Protein 2WLB (pdb70)

InterPro domains:
  IPR001041 2Fe-2S ferredoxin-type iron-sulfur binding domain [PF00111] (526-591)
  IPR001041 2Fe-2S ferredoxin-type iron-sulfur binding domain [cd00207] (521-595)
  IPR001055 Adrenodoxin-like [PR00355] (541-551)
  IPR001055 Adrenodoxin-like [PR00355] (560-574)
  IPR001055 Adrenodoxin-like [PR00355] (583-591)
  IPR003780 COX15/CtaA family [PF02628] (100-457)
  IPR012675 Beta-grasp domain superfamily [G3DSA:3.10.20.30] (519-615)
  IPR018298 Adrenodoxin, iron-sulphur binding site [PS00814] (541-551)
  IPR023754 Heme A synthase, type 2 [MF_01665] (95-467)
  IPR023754 Heme A synthase, type 2 [PTHR23289] (12-470)
  IPR036010 2Fe-2S ferredoxin-like superfamily [SSF54292] (520-603)

B-factor: mean 53.11, std 11.9, range [29.87, 95.55]

Organism: Schizosaccharomyces pombe (strain 972 / ATCC 24843) (NCBI:txid284812)

Secondary structure (DSSP, 8-state):
---EEEEEE-TT--EEEEEE-TT-BHHHHHHHTT-----TTTTSS--STTEEEE-HHHHHHSPPPPHHHHHHHTTBTT--TTEEEGGG-B--GGGTTEEEE--/-EEEEEE-TTS-EEEEEE-TT-BHHHHHHHTTBS---TTTTSS--STTEEEE-HHHHHHSPPPPHHHHHHHHT-TT--TTEEEGGG-B--GGGTTEEEE--

GO terms:
  GO:0005743 mitochondrial inner membrane (C, EXP)
  GO:0005759 mitochondrial matrix (C, EXP)
  GO:0051536 iron-sulfur cluster binding (F, IDA)
  GO:0051537 2 iron, 2 sulfur cluster binding (F, IDA)
  GO:0005743 mitochondrial inner membrane (C, IDA)
  GO:0005759 mitochondrial matrix (C, IDA)
  GO:0016651 oxidoreductase activity, acting on NAD(P)H (F, IDA)
  GO:0044571 [2Fe-2S] cluster assembly (P, IC)
  GO:0099128 mitochondrial [2Fe-2S] assembly complex (C, TAS)
  GO:0005739 mitochondrion (C, HDA)
  GO:0006784 heme A biosynthetic process (P, IMP)
  GO:0120547 heme A synthase activity (F, IMP)

Radius of gyration: 18.68 Å; Cα contacts (8 Å, |Δi|>4): 424; chains: 2; bounding box: 49×40×38 Å

Structure (mmCIF, N/CA/C/O backbone):
data_2WLB
#
_entry.id   2WLB
#
_cell.length_a   81.965
_cell.length_b   81.965
_cell.length_c   68.289
_cell.angle_alpha   90.00
_cell.angle_beta   90.00
_cell.angle_gamma   120.00
#
_symmetry.space_group_name_H-M   'P 32 2 1'
#
loop_
_entity.id
_entity.type
_entity.pdbx_description
1 polymer 'ELECTRON TRANSFER PROTEIN 1, MITOCHONDRIAL'
2 non-polymer 'FE2/S2 (INORGANIC) CLUSTER'
3 water water
#
loop_
_atom_site.group_PDB
_atom_site.id
_atom_site.type_symbol
_atom_site.label_atom_id
_atom_site.label_alt_id
_atom_site.label_comp_id
_atom_site.label_asym_id
_atom_site.label_entity_id
_atom_site.label_seq_id
_atom_site.pdbx_PDB_ins_code
_atom_site.Cartn_x
_atom_site.Cartn_y
_atom_site.Cartn_z
_atom_site.occupancy
_atom_site.B_iso_or_equiv
_atom_site.auth_seq_id
_atom_site.auth_comp_id
_atom_site.auth_asym_id
_atom_site.auth_atom_id
_atom_site.pdbx_PDB_model_num
ATOM 1 N N . GLY A 1 1 ? -46.668 -3.524 -2.324 1.00 52.80 516 GLY A N 1
ATOM 2 C CA . GLY A 1 1 ? -45.338 -2.850 -2.395 1.00 55.08 516 GLY A CA 1
ATOM 3 C C . GLY A 1 1 ? -44.206 -3.701 -2.964 1.00 53.83 516 GLY A C 1
ATOM 4 O O . GLY A 1 1 ? -44.308 -4.921 -3.021 1.00 57.61 516 GLY A O 1
ATOM 5 N N . THR A 1 2 ? -43.129 -3.051 -3.405 1.00 50.01 517 THR A N 1
ATOM 6 C CA . THR A 1 2 ? -41.929 -3.760 -3.828 1.00 50.35 517 THR A CA 1
ATOM 7 C C . THR A 1 2 ? -40.968 -3.917 -2.633 1.00 51.70 517 THR A C 1
ATOM 8 O O . THR A 1 2 ? -40.099 -4.803 -2.635 1.00 52.08 517 THR A O 1
ATOM 12 N N . GLY A 1 3 ? -41.125 -3.072 -1.613 1.00 48.21 518 GLY A N 1
ATOM 13 C CA . GLY A 1 3 ? -40.331 -3.222 -0.394 1.00 47.53 518 GLY A CA 1
ATOM 14 C C . GLY A 1 3 ? -40.799 -4.365 0.495 1.00 43.06 518 GLY A C 1
ATOM 15 O O . GLY A 1 3 ? -41.983 -4.531 0.688 1.00 45.61 518 GLY A O 1
ATOM 16 N N . ILE A 1 4 ? -39.869 -5.141 1.044 1.00 39.70 519 ILE A N 1
ATOM 17 C CA . ILE A 1 4 ? -40.196 -6.260 1.930 1.00 42.43 519 ILE A CA 1
ATOM 18 C C . ILE A 1 4 ? -39.582 -5.960 3.298 1.00 43.41 519 ILE A C 1
ATOM 19 O O . ILE A 1 4 ? -38.356 -5.846 3.417 1.00 40.21 519 ILE A O 1
ATOM 24 N N . LYS A 1 5 ? -40.431 -5.838 4.323 1.00 43.84 520 LYS A N 1
ATOM 25 C CA . LYS A 1 5 ? -39.968 -5.523 5.668 1.00 45.38 520 LYS A CA 1
ATOM 26 C C . LYS A 1 5 ? -39.225 -6.682 6.287 1.00 44.35 520 LYS A C 1
ATOM 27 O O . LYS A 1 5 ? -39.689 -7.821 6.229 1.00 45.44 520 LYS A O 1
ATOM 33 N N . VAL A 1 6 ? -38.070 -6.357 6.871 1.00 43.73 521 VAL A N 1
ATOM 34 C CA . VAL A 1 6 ? -37.237 -7.283 7.641 1.00 39.82 521 VAL A CA 1
ATOM 35 C C . VAL A 1 6 ? -36.907 -6.641 8.968 1.00 38.35 521 VAL A C 1
ATOM 36 O O . VAL A 1 6 ? -36.374 -5.542 9.010 1.00 43.12 521 VAL A O 1
ATOM 40 N N . PHE A 1 7 ? -37.232 -7.332 10.046 1.00 37.31 522 PHE A N 1
ATOM 41 C CA . PHE A 1 7 ? -37.008 -6.835 11.378 1.00 37.77 522 PHE A CA 1
ATOM 42 C C . PHE A 1 7 ? -35.801 -7.569 11.897 1.00 37.24 522 PHE A C 1
ATOM 43 O O . PHE A 1 7 ? -35.797 -8.774 11.900 1.00 37.59 522 PHE A O 1
ATOM 51 N N . PHE A 1 8 ? -34.767 -6.840 12.297 1.00 38.12 523 PHE A N 1
ATOM 52 C CA . PHE A 1 8 ? -33.546 -7.430 12.821 1.00 35.86 523 PHE A CA 1
ATOM 53 C C . PHE A 1 8 ? -33.425 -7.179 14.299 1.00 36.50 523 PHE A C 1
ATOM 54 O O . PHE A 1 8 ? -33.565 -6.040 14.730 1.00 34.38 523 PHE A O 1
ATOM 62 N N . VAL A 1 9 ? -33.122 -8.206 15.082 1.00 36.63 524 VAL A N 1
ATOM 63 C CA . VAL A 1 9 ? -32.656 -7.964 16.445 1.00 38.39 524 VAL A CA 1
ATOM 64 C C . VAL A 1 9 ? -31.207 -8.408 16.526 1.00 39.66 524 VAL A C 1
ATOM 65 O O . VAL A 1 9 ? -30.854 -9.502 16.117 1.00 40.37 524 VAL A O 1
ATOM 69 N N . THR A 1 10 ? -30.357 -7.516 17.006 1.00 43.66 525 THR A N 1
ATOM 70 C CA . THR A 1 10 ? -28.932 -7.751 16.981 1.00 47.72 525 THR A CA 1
ATOM 71 C C . THR A 1 10 ? -28.546 -8.510 18.247 1.00 50.71 525 THR A C 1
ATOM 72 O O . THR A 1 10 ? -29.381 -8.681 19.145 1.00 52.64 525 THR A O 1
ATOM 76 N N . PRO A 1 11 ? -27.287 -8.974 18.334 1.00 53.81 526 PRO A N 1
ATOM 77 C CA . PRO A 1 11 ? -26.879 -9.702 19.546 1.00 53.75 526 PRO A CA 1
ATOM 78 C C . PRO A 1 11 ? -26.929 -8.814 20.782 1.00 53.43 526 PRO A C 1
ATOM 79 O O . PRO A 1 11 ? -27.198 -9.293 21.872 1.00 51.36 526 PRO A O 1
ATOM 83 N N . GLU A 1 12 ? -26.695 -7.519 20.591 1.00 55.72 527 GLU A N 1
ATOM 84 C CA . GLU A 1 12 ? -26.787 -6.546 21.678 1.00 56.55 527 GLU A CA 1
ATOM 85 C C . GLU A 1 12 ? -28.225 -6.352 22.170 1.00 57.14 527 GLU A C 1
ATOM 86 O O . GLU A 1 12 ? -28.428 -5.732 23.217 1.00 59.85 527 GLU A O 1
ATOM 92 N N . GLY A 1 13 ? -29.214 -6.848 21.415 1.00 54.78 528 GLY A N 1
ATOM 93 C CA . GLY A 1 13 ? -30.641 -6.627 21.727 1.00 50.13 528 GLY A CA 1
ATOM 94 C C . GLY A 1 13 ? -31.253 -5.378 21.092 1.00 45.41 528 GLY A C 1
ATOM 95 O O . GLY A 1 13 ? -32.335 -4.944 21.489 1.00 44.45 528 GLY A O 1
ATOM 96 N N . ARG A 1 14 ? -30.557 -4.803 20.113 1.00 41.82 529 ARG A N 1
ATOM 97 C CA . ARG A 1 14 ? -31.085 -3.703 19.318 1.00 43.73 529 ARG A CA 1
ATOM 98 C C . ARG A 1 14 ? -32.060 -4.224 18.281 1.00 42.59 529 ARG A C 1
ATOM 99 O O . ARG A 1 14 ? -31.850 -5.294 17.726 1.00 43.52 529 ARG A O 1
ATOM 107 N N . GLU A 1 15 ? -33.091 -3.432 18.001 1.00 40.69 530 GLU A N 1
ATOM 108 C CA . GLU A 1 15 ? -34.156 -3.789 17.085 1.00 39.21 530 GLU A CA 1
ATOM 109 C C . GLU A 1 15 ? -34.263 -2.789 15.929 1.00 37.72 530 GLU A C 1
ATOM 110 O O . GLU A 1 15 ? -34.467 -1.608 16.143 1.00 39.08 530 GLU A O 1
ATOM 116 N N . ILE A 1 16 ? -34.144 -3.288 14.705 1.00 39.74 531 ILE A N 1
ATOM 117 C CA . ILE A 1 16 ? -34.097 -2.464 13.510 1.00 39.70 531 ILE A CA 1
ATOM 118 C C . ILE A 1 16 ? -35.125 -2.957 12.509 1.00 39.07 531 ILE A C 1
ATOM 119 O O . ILE A 1 16 ? -35.283 -4.154 12.313 1.00 42.66 531 ILE A O 1
ATOM 124 N N . MET A 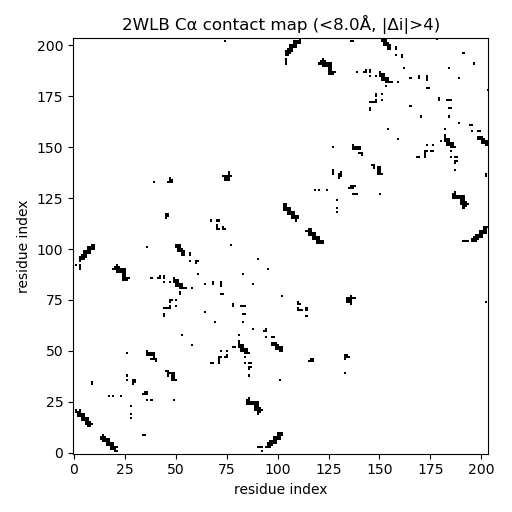1 17 ? -35.817 -2.048 11.850 1.00 36.83 532 MET A N 1
ATOM 125 C CA . MET A 1 17 ? -36.617 -2.456 10.730 1.00 37.78 532 MET A CA 1
ATOM 126 C C . MET A 1 17 ? -36.106 -1.831 9.452 1.00 40.16 532 MET A C 1
ATOM 127 O O . MET A 1 17 ? -35.916 -0.619 9.395 1.00 36.73 532 MET A O 1
ATOM 132 N N . ILE A 1 18 ? -35.875 -2.667 8.436 1.00 44.43 533 ILE A N 1
ATOM 133 C CA . ILE A 1 18 ? -35.319 -2.210 7.190 1.00 47.36 533 ILE A CA 1
ATOM 134 C C . ILE A 1 18 ? -36.198 -2.795 6.090 1.00 49.80 533 ILE A C 1
ATOM 135 O O . ILE A 1 18 ? -36.985 -3.699 6.348 1.00 49.93 533 ILE A O 1
ATOM 140 N N . GLU A 1 19 ? -36.101 -2.261 4.877 1.00 51.55 534 GLU A N 1
ATOM 141 C CA . GLU A 1 19 ? -36.767 -2.874 3.728 1.00 53.32 534 GLU A CA 1
ATOM 142 C C . GLU A 1 19 ? -35.752 -3.426 2.766 1.00 50.11 534 GLU A C 1
ATOM 143 O O . GLU A 1 19 ? -34.752 -2.778 2.486 1.00 47.42 534 GLU A O 1
ATOM 149 N N . GLY A 1 20 ? -36.015 -4.626 2.264 1.00 51.97 535 GLY A N 1
ATOM 150 C CA . GLY A 1 20 ? -35.211 -5.218 1.203 1.00 53.83 535 GLY A CA 1
ATOM 151 C C . GLY A 1 20 ? -36.054 -5.458 -0.027 1.00 54.47 535 GLY A C 1
ATOM 152 O O . GLY A 1 20 ? -37.255 -5.209 -0.036 1.00 54.70 535 GLY A O 1
ATOM 153 N N . ASN A 1 21 ? -35.406 -5.938 -1.073 1.00 58.08 536 ASN A N 1
ATOM 154 C CA . ASN A 1 21 ? -36.078 -6.273 -2.311 1.00 59.18 536 ASN A CA 1
ATOM 155 C C . ASN A 1 21 ? -36.026 -7.763 -2.548 1.00 60.54 536 ASN A C 1
ATOM 156 O O . ASN A 1 21 ? -35.272 -8.487 -1.885 1.00 61.58 536 ASN A O 1
ATOM 161 N N . GLU A 1 22 ? -36.825 -8.220 -3.504 1.00 61.60 537 GLU A N 1
ATOM 162 C CA . GLU A 1 22 ? -36.768 -9.608 -3.912 1.00 61.95 537 GLU A CA 1
ATOM 163 C C . GLU A 1 22 ? -35.342 -9.939 -4.271 1.00 56.43 537 GLU A C 1
ATOM 164 O O . GLU A 1 22 ? -34.678 -9.176 -4.955 1.00 49.95 537 GLU A O 1
ATOM 170 N N . GLY A 1 23 ? -34.871 -11.070 -3.771 1.00 54.27 538 GLY A N 1
ATOM 171 C CA . GLY A 1 23 ? -33.579 -11.576 -4.150 1.00 53.69 538 GLY A CA 1
ATOM 172 C C . GLY A 1 23 ? -32.521 -11.281 -3.132 1.00 53.93 538 GLY A C 1
ATOM 173 O O . GLY A 1 23 ? -31.577 -12.057 -3.013 1.00 59.46 538 GLY A O 1
ATOM 174 N N . ASP A 1 24 ? -32.660 -10.163 -2.420 1.00 51.01 539 ASP A N 1
ATOM 175 C CA . ASP A 1 24 ? -31.737 -9.800 -1.350 1.00 49.37 539 ASP A CA 1
ATOM 176 C C . ASP A 1 24 ? -31.652 -10.880 -0.292 1.00 47.23 539 ASP A C 1
ATOM 177 O O . ASP A 1 24 ? -32.682 -11.366 0.160 1.00 46.95 539 ASP A O 1
ATOM 182 N N . SER A 1 25 ? -30.438 -11.264 0.096 1.00 45.32 540 SER A N 1
ATOM 183 C CA . SER A 1 25 ? -30.274 -12.211 1.201 1.00 44.04 540 SER A CA 1
ATOM 184 C C . SER A 1 25 ? -30.263 -11.408 2.487 1.00 41.09 540 SER A C 1
ATOM 185 O O . SER A 1 25 ? -29.962 -10.225 2.489 1.00 40.01 540 SER A O 1
ATOM 188 N N . ILE A 1 26 ? -30.588 -12.073 3.581 1.00 39.57 541 ILE A N 1
ATOM 189 C CA . ILE A 1 26 ? -30.493 -11.470 4.895 1.00 40.09 541 ILE A CA 1
ATOM 190 C C . ILE A 1 26 ? -29.082 -10.952 5.135 1.00 41.36 541 ILE A C 1
ATOM 191 O O . ILE A 1 26 ? -28.899 -9.899 5.743 1.00 44.39 541 ILE A O 1
ATOM 196 N N . LEU A 1 27 ? -28.083 -11.685 4.656 1.00 40.98 542 LEU A N 1
ATOM 197 C CA . LEU A 1 27 ? -26.696 -11.242 4.787 1.00 40.32 542 LEU A CA 1
ATOM 198 C C . LEU A 1 27 ? -26.451 -9.920 4.067 1.00 41.70 542 LEU A C 1
ATOM 199 O O . LEU A 1 27 ? -25.754 -9.053 4.591 1.00 46.30 542 LEU A O 1
ATOM 204 N N . ASP A 1 28 ? -27.004 -9.765 2.867 1.00 43.21 543 ASP A N 1
ATOM 205 C CA . ASP A 1 28 ? -26.827 -8.519 2.095 1.00 43.36 543 ASP A CA 1
ATOM 206 C C . ASP A 1 28 ? -27.384 -7.339 2.879 1.00 43.56 543 ASP A C 1
ATOM 207 O O . ASP A 1 28 ? -26.715 -6.318 3.052 1.00 42.63 543 ASP A O 1
ATOM 212 N N . LEU A 1 29 ? -28.633 -7.496 3.318 1.00 41.84 544 LEU A N 1
ATOM 213 C CA . LEU A 1 29 ? -29.328 -6.475 4.079 1.00 43.34 544 LEU A CA 1
ATOM 214 C C . LEU A 1 29 ? -28.515 -6.119 5.332 1.00 41.85 544 LEU A C 1
ATOM 215 O O . LEU A 1 29 ? -28.331 -4.953 5.646 1.00 44.06 544 LEU A O 1
ATOM 220 N N . ALA A 1 30 ? -28.021 -7.130 6.037 1.00 40.25 545 ALA A N 1
ATOM 221 C CA . ALA A 1 30 ? -27.196 -6.904 7.202 1.00 41.02 545 ALA A CA 1
ATOM 222 C C . ALA A 1 30 ? -26.033 -5.992 6.842 1.00 41.51 545 ALA A C 1
ATOM 223 O O . ALA A 1 30 ? -25.817 -4.981 7.491 1.00 46.01 545 ALA A O 1
ATOM 225 N N . HIS A 1 31 ? -25.290 -6.339 5.795 1.00 41.25 546 HIS A N 1
ATOM 226 C CA . HIS A 1 31 ? -24.131 -5.554 5.416 1.00 44.49 546 HIS A CA 1
ATOM 227 C C . HIS A 1 31 ? -24.541 -4.177 4.953 1.00 43.27 546 HIS A C 1
ATOM 228 O O . HIS A 1 31 ? -23.912 -3.185 5.298 1.00 46.50 546 HIS A O 1
ATOM 235 N N . ALA A 1 32 ? -25.596 -4.124 4.157 1.00 44.41 547 ALA A N 1
ATOM 236 C CA . ALA A 1 32 ? -26.125 -2.859 3.668 1.00 42.42 547 ALA A CA 1
ATOM 237 C C . ALA A 1 32 ? -26.436 -1.912 4.808 1.00 43.04 547 ALA A C 1
ATOM 238 O O . ALA A 1 32 ? -26.389 -0.723 4.617 1.00 47.19 547 ALA A O 1
ATOM 240 N N . ASN A 1 33 ? -26.721 -2.429 5.997 1.00 43.18 548 ASN A N 1
ATOM 241 C CA . ASN A 1 33 ? -27.155 -1.583 7.102 1.00 43.76 548 ASN A CA 1
ATOM 242 C C . ASN A 1 33 ? -26.272 -1.662 8.320 1.00 42.60 548 ASN A C 1
ATOM 243 O O . ASN A 1 33 ? -26.724 -1.351 9.405 1.00 45.53 548 ASN A O 1
ATOM 248 N N . ASN A 1 34 ? -25.019 -2.070 8.155 1.00 44.36 549 ASN A N 1
ATOM 249 C CA . ASN A 1 34 ? -24.078 -2.143 9.288 1.00 48.42 549 ASN A CA 1
ATOM 250 C C . ASN A 1 34 ? -24.570 -2.962 10.469 1.00 48.51 549 ASN A C 1
ATOM 251 O O . ASN A 1 34 ? -24.222 -2.673 11.612 1.00 50.96 549 ASN A O 1
ATOM 256 N N . ILE A 1 35 ? -25.396 -3.961 10.217 1.00 47.78 550 ILE A N 1
ATOM 257 C CA . ILE A 1 35 ? -25.682 -4.925 11.236 1.00 47.61 550 ILE A CA 1
ATOM 258 C C . ILE A 1 35 ? -24.462 -5.805 11.154 1.00 49.55 550 ILE A C 1
ATOM 259 O O . ILE A 1 35 ? -24.011 -6.116 10.050 1.00 50.95 550 ILE A O 1
ATOM 264 N N . ASP A 1 36 ? -23.890 -6.155 12.303 1.00 53.91 551 ASP A N 1
ATOM 265 C CA . ASP A 1 36 ? -22.614 -6.872 12.336 1.00 57.22 551 ASP A CA 1
ATOM 266 C C . ASP A 1 36 ? -22.893 -8.356 12.271 1.00 57.09 551 ASP A C 1
ATOM 267 O O . ASP A 1 36 ? -22.841 -9.061 13.263 1.00 61.76 551 ASP A O 1
ATOM 272 N N . LEU A 1 37 ? -23.222 -8.806 11.073 1.00 57.68 552 LEU A N 1
ATOM 273 C CA . LEU A 1 37 ? -23.361 -10.217 10.749 1.00 58.94 552 LEU A CA 1
ATOM 274 C C . LEU A 1 37 ? -22.261 -10.458 9.740 1.00 59.94 552 LEU A C 1
ATOM 275 O O . LEU A 1 37 ? -22.355 -10.020 8.595 1.00 60.32 552 LEU A O 1
ATOM 280 N N . GLU A 1 38 ? -21.189 -11.101 10.166 1.00 62.74 553 GLU A N 1
ATOM 281 C CA . GLU A 1 38 ? -20.063 -11.306 9.277 1.00 63.24 553 GLU A CA 1
ATOM 282 C C . GLU A 1 38 ? -20.428 -12.413 8.281 1.00 61.61 553 GLU A C 1
ATOM 283 O O . GLU A 1 38 ? -21.194 -13.326 8.606 1.00 59.31 553 GLU A O 1
ATOM 289 N N . GLY A 1 39 ? -19.915 -12.310 7.059 1.00 60.26 554 GLY A N 1
ATOM 290 C CA . GLY A 1 39 ? -20.162 -13.328 6.036 1.00 60.27 554 GLY A CA 1
ATOM 291 C C . GLY A 1 39 ? -18.854 -13.924 5.562 1.00 59.65 554 GLY A C 1
ATOM 292 O O . GLY A 1 39 ? -18.511 -13.813 4.388 1.00 59.04 554 GLY A O 1
ATOM 293 N N . ALA A 1 40 ? -18.124 -14.546 6.487 1.00 61.21 555 ALA A N 1
ATOM 294 C CA . ALA A 1 40 ? -16.790 -15.107 6.221 1.00 60.53 555 ALA A CA 1
ATOM 295 C C . ALA A 1 40 ? -16.661 -15.663 4.799 1.00 60.67 555 ALA A C 1
ATOM 296 O O . ALA A 1 40 ? -15.913 -15.134 3.979 1.00 58.23 555 ALA A O 1
ATOM 298 N N . CYS A 1 41 ? -17.429 -16.699 4.494 1.00 59.72 556 CYS A N 1
ATOM 299 C CA . CYS A 1 41 ? -17.263 -17.402 3.232 1.00 59.03 556 CYS A CA 1
ATOM 300 C C . CYS A 1 41 ? -18.043 -16.781 2.073 1.00 58.31 556 CYS A C 1
ATOM 301 O O . CYS A 1 41 ? -18.199 -17.408 1.028 1.00 58.83 556 CYS A O 1
ATOM 304 N N . GLU A 1 42 ? -18.537 -15.562 2.243 1.00 58.34 557 GLU A N 1
ATOM 305 C CA . GLU A 1 42 ? -19.229 -14.855 1.157 1.00 58.57 557 GLU A CA 1
ATOM 306 C C . GLU A 1 42 ? -20.321 -15.674 0.432 1.00 55.49 557 GLU A C 1
ATOM 307 O O . GLU A 1 42 ? -20.355 -15.717 -0.791 1.00 57.34 557 GLU A O 1
ATOM 313 N N . GLY A 1 43 ? -21.199 -16.328 1.178 1.00 51.97 558 GLY A N 1
ATOM 314 C CA . GLY A 1 43 ? -22.384 -16.967 0.594 1.00 52.82 558 GLY A CA 1
ATOM 315 C C . GLY A 1 43 ? -22.189 -18.345 -0.008 1.00 53.08 558 GLY A C 1
ATOM 316 O O . GLY A 1 43 ? -23.105 -18.900 -0.620 1.00 53.52 558 GLY A O 1
ATOM 317 N N . SER A 1 44 ? -21.011 -18.919 0.203 1.00 54.09 559 SER A N 1
ATOM 318 C CA . SER A 1 44 ? -20.625 -20.184 -0.423 1.00 54.25 559 SER A CA 1
ATOM 319 C C . SER A 1 44 ? -20.953 -21.395 0.435 1.00 55.94 559 SER A C 1
ATOM 320 O O . SER A 1 44 ? -20.459 -22.501 0.186 1.00 58.00 559 SER A O 1
ATOM 323 N N . VAL A 1 45 ? -21.784 -21.164 1.449 1.00 54.02 560 VAL A N 1
ATOM 324 C CA . VAL A 1 45 ? -22.231 -22.184 2.422 1.00 52.52 560 VAL A CA 1
ATOM 325 C C . VAL A 1 45 ? -21.067 -22.949 3.058 1.00 53.37 560 VAL A C 1
ATOM 326 O O . VAL A 1 45 ? -21.148 -24.157 3.274 1.00 53.92 560 VAL A O 1
ATOM 330 N N . ALA A 1 46 ? -19.997 -22.219 3.382 1.00 53.99 561 ALA A N 1
ATOM 331 C CA . ALA A 1 46 ? -18.756 -22.818 3.881 1.00 52.95 561 ALA A CA 1
ATOM 332 C C . ALA A 1 46 ? -18.364 -22.261 5.233 1.00 52.34 561 ALA A C 1
ATOM 333 O O . ALA A 1 46 ? -17.210 -22.389 5.631 1.00 56.61 561 ALA A O 1
ATOM 335 N N . CYS A 1 47 ? -19.299 -21.615 5.923 1.00 50.86 562 CYS A N 1
ATOM 336 C CA . CYS A 1 47 ? -19.049 -21.134 7.278 1.00 49.74 562 CYS A CA 1
ATOM 337 C C . CYS A 1 47 ? -20.369 -20.993 8.041 1.00 49.43 562 CYS A C 1
ATOM 338 O O . CYS A 1 47 ? -21.400 -21.508 7.621 1.00 53.05 562 CYS A O 1
ATOM 341 N N . SER A 1 48 ? -20.335 -20.356 9.194 1.00 49.78 563 SER A N 1
ATOM 342 C CA . SER A 1 48 ? -21.542 -20.192 9.977 1.00 49.89 563 SER A CA 1
ATOM 343 C C . SER A 1 48 ? -21.631 -18.791 10.553 1.00 50.27 563 SER A C 1
ATOM 344 O O . SER A 1 48 ? -22.435 -18.529 11.444 1.00 54.37 563 SER A O 1
ATOM 347 N N . THR A 1 49 ? -20.835 -17.875 10.022 1.00 50.15 564 THR A N 1
ATOM 348 C CA . THR A 1 49 ? -20.795 -16.545 10.575 1.00 49.09 564 THR A CA 1
ATOM 349 C C . THR A 1 49 ? -22.060 -15.786 10.210 1.00 49.88 564 THR A C 1
ATOM 350 O O . THR A 1 49 ? -22.373 -14.802 10.872 1.00 58.25 564 THR A O 1
ATOM 354 N N . CYS A 1 50 ? -22.787 -16.238 9.183 1.00 45.66 565 CYS A N 1
ATOM 355 C CA . CYS A 1 50 ? -24.007 -15.567 8.761 1.00 42.80 565 CYS A CA 1
ATOM 356 C C . CYS A 1 50 ? -25.244 -16.200 9.395 1.00 39.71 565 CYS A C 1
ATOM 357 O O . CYS A 1 50 ? -26.367 -15.877 9.023 1.00 37.92 565 CYS A O 1
ATOM 360 N N . HIS A 1 51 ? -25.032 -17.092 10.351 1.00 36.89 566 HIS A N 1
ATOM 361 C CA . HIS A 1 51 ? -26.114 -17.718 11.124 1.00 37.57 566 HIS A CA 1
ATOM 362 C C . HIS A 1 51 ? -27.080 -16.692 11.708 1.00 38.29 566 HIS A C 1
ATOM 363 O O . HIS A 1 51 ? -26.657 -15.786 12.400 1.00 39.63 566 HIS A O 1
ATOM 370 N N . VAL A 1 52 ? -28.364 -16.842 11.399 1.00 40.18 567 VAL A N 1
ATOM 371 C CA . VAL A 1 52 ? -29.431 -16.035 11.991 1.00 40.21 567 VAL A CA 1
ATOM 372 C C . VAL A 1 52 ? -30.548 -16.972 12.451 1.00 42.08 567 VAL A C 1
ATOM 373 O O . VAL A 1 52 ? -30.651 -18.096 11.956 1.00 43.70 567 VAL A O 1
ATOM 377 N N . ILE A 1 53 ? -31.374 -16.514 13.392 1.00 40.48 568 ILE A N 1
ATOM 378 C CA . ILE A 1 53 ? -32.518 -17.287 13.850 1.00 41.33 568 ILE A CA 1
ATOM 379 C C . ILE A 1 53 ? -33.778 -16.605 13.397 1.00 42.24 568 ILE A C 1
ATOM 380 O O . ILE A 1 53 ? -34.076 -15.526 13.851 1.00 43.83 568 ILE A O 1
ATOM 385 N N . VAL A 1 54 ? -34.521 -17.225 12.496 1.00 42.83 569 VAL A N 1
ATOM 386 C CA . VAL A 1 54 ? -35.704 -16.585 11.948 1.00 43.56 569 VAL A CA 1
ATOM 387 C C . VAL A 1 54 ? -36.907 -16.935 12.797 1.00 44.95 569 VAL A C 1
ATOM 388 O O . VAL A 1 54 ? -36.893 -17.942 13.465 1.00 47.29 569 VAL A O 1
ATOM 392 N N . ASP A 1 55 ? -37.919 -16.065 12.817 1.00 49.44 570 ASP A N 1
ATOM 393 C CA . ASP A 1 55 ? -39.158 -16.314 13.571 1.00 48.57 570 ASP A CA 1
ATOM 394 C C . ASP A 1 55 ? -39.813 -17.602 13.065 1.00 49.97 570 ASP A C 1
ATOM 395 O O . ASP A 1 55 ? -39.742 -17.907 11.884 1.00 48.63 570 ASP A O 1
ATOM 400 N N . PRO A 1 56 ? -40.473 -18.346 13.963 1.00 52.69 571 PRO A N 1
ATOM 401 C CA . PRO A 1 56 ? -41.055 -19.627 13.580 1.00 52.29 571 PRO A CA 1
ATOM 402 C C . PRO A 1 56 ? -42.032 -19.496 12.414 1.00 52.68 571 PRO A C 1
ATOM 403 O O . PRO A 1 56 ? -42.031 -20.321 11.514 1.00 55.50 571 PRO A O 1
ATOM 407 N N . GLU A 1 57 ? -42.847 -18.456 12.422 1.00 52.60 572 GLU A N 1
ATOM 408 C CA . GLU A 1 57 ? -43.908 -18.316 11.431 1.00 56.17 572 GLU A CA 1
ATOM 409 C C . GLU A 1 57 ? -43.323 -18.247 10.029 1.00 56.81 572 GLU A C 1
ATOM 410 O O . GLU A 1 57 ? -43.726 -18.985 9.147 1.00 59.71 572 GLU A O 1
ATOM 416 N N . HIS A 1 58 ? -42.346 -17.372 9.833 1.00 57.23 573 HIS A N 1
ATOM 417 C CA . HIS A 1 58 ? -41.741 -17.174 8.507 1.00 56.93 573 HIS A CA 1
ATOM 418 C C . HIS A 1 58 ? -40.750 -18.282 8.176 1.00 56.01 573 HIS A C 1
ATOM 419 O O . HIS A 1 58 ? -40.426 -18.516 7.009 1.00 53.55 573 HIS A O 1
ATOM 426 N N . TYR A 1 59 ? -40.268 -18.967 9.202 1.00 56.22 574 TYR A N 1
ATOM 427 C CA . TYR A 1 59 ? -39.359 -20.065 8.989 1.00 57.90 574 TYR A CA 1
ATOM 428 C C . TYR A 1 59 ? -40.012 -21.098 8.079 1.00 58.60 574 TYR A C 1
ATOM 429 O O . TYR A 1 59 ? -39.406 -21.523 7.085 1.00 59.77 574 TYR A O 1
ATOM 438 N N . GLU A 1 60 ? -41.250 -21.479 8.403 1.00 58.88 575 GLU A N 1
ATOM 439 C CA . GLU A 1 60 ? -41.952 -22.492 7.623 1.00 62.21 575 GLU A CA 1
ATOM 440 C C . GLU A 1 60 ? -42.248 -22.004 6.194 1.00 60.40 575 GLU A C 1
ATOM 441 O O . GLU A 1 60 ? -42.350 -22.813 5.280 1.00 64.98 575 GLU A O 1
ATOM 447 N N . LEU A 1 61 ? -42.340 -20.692 5.990 1.00 56.79 576 LEU A N 1
ATOM 448 C CA . LEU A 1 61 ? -42.504 -20.145 4.636 1.00 56.88 576 LEU A CA 1
ATOM 449 C C . LEU A 1 61 ? -41.290 -20.364 3.738 1.00 55.52 576 LEU A C 1
ATOM 450 O O . LEU A 1 61 ? -41.398 -20.246 2.526 1.00 56.05 576 LEU A O 1
ATOM 455 N N . LEU A 1 62 ? -40.133 -20.654 4.319 1.00 57.91 577 LEU A N 1
ATOM 456 C CA . LEU A 1 62 ? -38.885 -20.678 3.545 1.00 58.99 577 LEU A CA 1
ATOM 457 C C . LEU A 1 62 ? -38.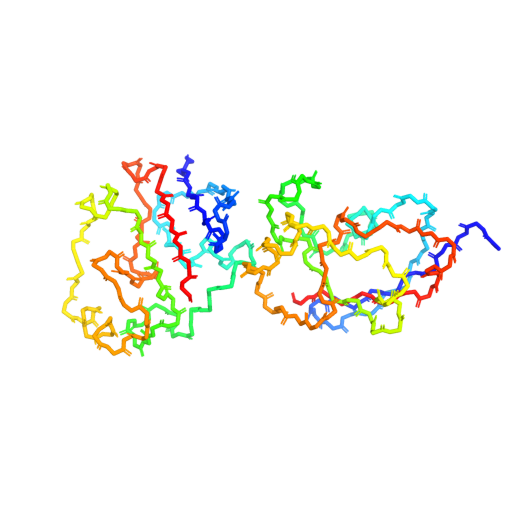673 -21.994 2.835 1.00 59.00 577 LEU A C 1
ATOM 458 O O . LEU A 1 62 ? -39.048 -23.046 3.349 1.00 58.21 577 LEU A O 1
ATOM 463 N N . ASP A 1 63 ? -38.032 -21.934 1.672 1.00 63.05 578 ASP A N 1
ATOM 464 C CA . ASP A 1 63 ? -37.479 -23.141 1.057 1.00 66.93 578 ASP A CA 1
ATOM 465 C C . ASP A 1 63 ? -36.587 -23.779 2.126 1.00 68.66 578 ASP A C 1
ATOM 466 O O . ASP A 1 63 ? -35.731 -23.095 2.690 1.00 70.83 578 ASP A O 1
ATOM 471 N N . PRO A 1 64 ? -36.779 -25.077 2.426 1.00 68.24 579 PRO A N 1
ATOM 472 C CA . PRO A 1 64 ? -36.019 -25.597 3.577 1.00 66.69 579 PRO A CA 1
ATOM 473 C C . PRO A 1 64 ? -34.523 -25.663 3.273 1.00 64.72 579 PRO A C 1
ATOM 474 O O . PRO A 1 64 ? -34.123 -25.531 2.114 1.00 61.87 579 PRO A O 1
ATOM 478 N N . PRO A 1 65 ? -33.690 -25.836 4.305 1.00 63.24 580 PRO A N 1
ATOM 479 C CA . PRO A 1 65 ? -32.258 -25.816 4.029 1.00 64.26 580 PRO A CA 1
ATOM 480 C C . PRO A 1 65 ? -31.816 -27.053 3.247 1.00 63.18 580 PRO A C 1
ATOM 481 O O . PRO A 1 65 ? -32.255 -28.164 3.540 1.00 63.28 580 PRO A O 1
ATOM 485 N N . GLU A 1 66 ? -30.960 -26.847 2.252 1.00 64.50 581 GLU A N 1
ATOM 486 C CA . GLU A 1 66 ? -30.295 -27.954 1.575 1.00 67.36 581 GLU A CA 1
ATOM 487 C C . GLU A 1 66 ? -29.286 -28.616 2.529 1.00 67.61 581 GLU A C 1
ATOM 488 O O . GLU A 1 66 ? -29.017 -28.105 3.620 1.00 67.63 581 GLU A O 1
ATOM 494 N N . GLU A 1 67 ? -28.727 -29.748 2.109 1.00 68.67 582 GLU A N 1
ATOM 495 C CA . GLU A 1 67 ? -27.854 -30.565 2.969 1.00 68.04 582 GLU A CA 1
ATOM 496 C C . GLU A 1 67 ? -26.588 -29.828 3.413 1.00 62.90 582 GLU A C 1
ATOM 497 O O . GLU A 1 67 ? -26.201 -29.926 4.580 1.00 61.64 582 GLU A O 1
ATOM 503 N N . ASP A 1 68 ? -25.965 -29.079 2.500 1.00 58.64 583 ASP A N 1
ATOM 504 C CA . ASP A 1 68 ? -24.752 -28.340 2.840 1.00 58.18 583 ASP A CA 1
ATOM 505 C C . ASP A 1 68 ? -25.026 -27.322 3.953 1.00 56.76 583 ASP A C 1
ATOM 506 O O . ASP A 1 68 ? -24.216 -27.189 4.882 1.00 54.42 583 ASP A O 1
ATOM 511 N N . GLU A 1 69 ? -26.175 -26.643 3.883 1.00 54.23 584 GLU A N 1
ATOM 512 C CA . GLU A 1 69 ? -26.551 -25.688 4.926 1.00 53.47 584 GLU A CA 1
ATOM 513 C C . GLU A 1 69 ? -26.838 -26.387 6.242 1.00 50.43 584 GLU A C 1
ATOM 514 O O . GLU A 1 69 ? -26.378 -25.940 7.292 1.00 51.31 584 GLU A O 1
ATOM 520 N N . GLU A 1 70 ? -27.604 -27.466 6.200 1.00 49.87 585 GLU A N 1
ATOM 521 C CA . GLU A 1 70 ? -27.925 -28.197 7.428 1.00 54.13 585 GLU A CA 1
ATOM 522 C C . GLU A 1 70 ? -26.683 -28.648 8.143 1.00 51.76 585 GLU A C 1
ATOM 523 O O . GLU A 1 70 ? -26.556 -28.518 9.361 1.00 51.23 585 GLU A O 1
ATOM 529 N N . ASP A 1 71 ? -25.779 -29.215 7.364 1.00 52.74 586 ASP A N 1
ATOM 530 C CA . ASP A 1 71 ? -24.584 -29.776 7.919 1.00 50.92 586 ASP A CA 1
ATOM 531 C C . ASP A 1 71 ? -23.738 -28.674 8.552 1.00 49.81 586 ASP A C 1
ATOM 532 O O . ASP A 1 71 ? -23.242 -28.834 9.668 1.00 52.89 586 ASP A O 1
ATOM 537 N N . MET A 1 72 ? -23.597 -27.558 7.843 1.00 46.42 587 MET A N 1
ATOM 538 C CA . MET A 1 72 ? -22.786 -26.446 8.315 1.00 46.81 587 MET A CA 1
ATOM 539 C C . MET A 1 72 ? -23.390 -25.858 9.544 1.00 43.49 587 MET A C 1
ATOM 540 O O . MET A 1 72 ? -22.678 -25.446 10.438 1.00 44.59 587 MET A O 1
ATOM 545 N N . LEU A 1 73 ? -24.714 -25.833 9.579 1.00 42.81 588 LEU A N 1
ATOM 546 C CA . LEU A 1 73 ? -25.435 -25.308 10.720 1.00 42.55 588 LEU A CA 1
ATOM 547 C C . LEU A 1 73 ? -25.066 -26.077 11.981 1.00 43.75 588 LEU A C 1
ATOM 548 O O . LEU A 1 73 ? -25.128 -25.531 13.089 1.00 48.02 588 LEU A O 1
ATOM 553 N N . ASP A 1 74 ? -24.650 -27.329 11.830 1.00 43.43 589 ASP A N 1
ATOM 554 C CA . ASP A 1 74 ? -24.201 -28.091 12.993 1.00 47.37 589 ASP A CA 1
ATOM 555 C C . ASP A 1 74 ? -22.910 -27.627 13.581 1.00 46.43 589 ASP A C 1
ATOM 556 O O . ASP A 1 74 ? -22.530 -28.122 14.623 1.00 47.39 589 ASP A O 1
ATOM 561 N N . LEU A 1 75 ? -22.215 -26.712 12.926 1.00 46.90 590 LEU A N 1
ATOM 562 C CA . LEU A 1 75 ? -21.093 -26.067 13.584 1.00 48.04 590 LEU A CA 1
ATOM 563 C C . LEU A 1 75 ? -21.456 -24.704 14.112 1.00 43.88 590 LEU A C 1
ATOM 564 O O . LEU A 1 75 ? -20.643 -24.062 14.743 1.00 46.25 590 LEU A O 1
ATOM 569 N N . ALA A 1 76 ? -22.676 -24.261 13.874 1.00 47.36 591 ALA A N 1
ATOM 570 C CA . ALA A 1 76 ? -23.074 -22.927 14.315 1.00 49.32 591 ALA A CA 1
ATOM 571 C C . ALA A 1 76 ? -23.280 -22.941 15.810 1.00 48.44 591 ALA A C 1
ATOM 572 O O . ALA A 1 76 ? -23.957 -23.824 16.334 1.00 50.52 591 ALA A O 1
ATOM 574 N N . PHE A 1 77 ? -22.674 -21.976 16.488 1.00 48.68 592 PHE A N 1
ATOM 575 C CA . PHE A 1 77 ? -22.956 -21.744 17.886 1.00 48.91 592 PHE A CA 1
ATOM 576 C C . PHE A 1 77 ? -24.350 -21.132 18.036 1.00 48.25 592 PHE A C 1
ATOM 577 O O . PHE A 1 77 ? -24.746 -20.257 17.254 1.00 49.83 592 PHE A O 1
ATOM 585 N N . GLY A 1 78 ? -25.095 -21.604 19.037 1.00 41.69 593 GLY A N 1
ATOM 586 C CA . GLY A 1 78 ? -26.424 -21.078 19.286 1.00 42.34 593 GLY A CA 1
ATOM 587 C C . GLY A 1 78 ? -27.479 -21.566 18.332 1.00 42.25 593 GLY A C 1
ATOM 588 O O . GLY A 1 78 ? -28.431 -20.861 18.054 1.00 45.61 593 GLY A O 1
ATOM 589 N N . LEU A 1 79 ? -27.322 -22.782 17.830 1.00 43.64 594 LEU A N 1
ATOM 590 C CA . LEU A 1 79 ? -28.270 -23.338 16.885 1.00 42.07 594 LEU A CA 1
ATOM 591 C C . LEU A 1 79 ? -29.626 -23.443 17.560 1.00 44.84 594 LEU A C 1
ATOM 592 O O . LEU A 1 79 ? -29.699 -23.777 18.754 1.00 45.99 594 LEU A O 1
ATOM 597 N N . GLU A 1 80 ? -30.691 -23.132 16.812 1.00 45.46 595 GLU A N 1
ATOM 598 C CA . GLU A 1 80 ? -32.059 -23.315 17.293 1.00 45.59 595 GLU A CA 1
ATOM 599 C C . GLU A 1 80 ? -32.892 -23.967 16.213 1.00 46.98 595 GLU A C 1
ATOM 600 O O . GLU A 1 80 ? -32.409 -24.168 15.105 1.00 49.61 595 GLU A O 1
ATOM 606 N N . GLU A 1 81 ? -34.136 -24.311 16.532 1.00 47.88 596 GLU A N 1
ATOM 607 C CA . GLU A 1 81 ? -34.996 -24.978 15.559 1.00 51.72 596 GLU A CA 1
ATOM 608 C C . GLU A 1 81 ? -35.109 -24.194 14.253 1.00 50.34 596 GLU A C 1
ATOM 609 O O . GLU A 1 81 ? -35.247 -24.787 13.176 1.00 53.63 596 GLU A O 1
ATOM 615 N N . THR A 1 82 ? -35.069 -22.865 14.357 1.00 48.53 597 THR A N 1
ATOM 616 C CA . THR A 1 82 ? -35.351 -21.982 13.224 1.00 45.15 597 THR A CA 1
ATOM 617 C C . THR A 1 82 ? -34.110 -21.247 12.784 1.00 44.41 597 THR A C 1
ATOM 618 O O . THR A 1 82 ? -34.197 -20.225 12.114 1.00 45.29 597 THR A O 1
ATOM 622 N N . SER A 1 83 ? -32.949 -21.773 13.158 1.00 42.25 598 SER A N 1
ATOM 623 C CA . SER A 1 83 ? -31.678 -21.235 12.700 1.00 40.60 598 SER A CA 1
ATOM 624 C C . SER A 1 83 ? -31.584 -21.350 11.180 1.00 40.88 598 SER A C 1
ATOM 625 O O . SER A 1 83 ? -32.129 -22.266 10.598 1.00 44.61 598 SER A O 1
ATOM 628 N N . ARG A 1 84 ? -30.926 -20.403 10.538 1.00 41.89 599 ARG A N 1
ATOM 629 C CA . ARG A 1 84 ? -30.612 -20.508 9.122 1.00 40.38 599 ARG A CA 1
ATOM 630 C C . ARG A 1 84 ? -29.309 -19.780 8.860 1.00 40.86 599 ARG A C 1
ATOM 631 O O . ARG A 1 84 ? -28.876 -18.945 9.653 1.00 40.77 599 ARG A O 1
ATOM 639 N N . LEU A 1 85 ? -28.685 -20.112 7.741 1.00 40.32 600 LEU A N 1
ATOM 640 C CA . LEU A 1 85 ? -27.575 -19.331 7.232 1.00 39.94 600 LEU A CA 1
ATOM 641 C C . LEU A 1 85 ? -28.160 -18.146 6.489 1.00 40.38 600 LEU A C 1
ATOM 642 O O . LEU A 1 85 ? -28.857 -18.300 5.480 1.00 41.80 600 LEU A O 1
ATOM 647 N N . GLY A 1 86 ? -27.887 -16.961 7.001 1.00 40.50 601 GLY A N 1
ATOM 648 C CA . GLY A 1 86 ? -28.477 -15.754 6.465 1.00 42.81 601 GLY A CA 1
ATOM 649 C C . GLY A 1 86 ? -28.209 -15.547 4.999 1.00 42.74 601 GLY A C 1
ATOM 650 O O . GLY A 1 86 ? -29.034 -14.977 4.293 1.00 48.82 601 GLY A O 1
ATOM 651 N N . CYS A 1 87 ? -27.064 -16.000 4.524 1.00 41.31 602 CYS A N 1
ATOM 652 C CA . CYS A 1 87 ? -26.731 -15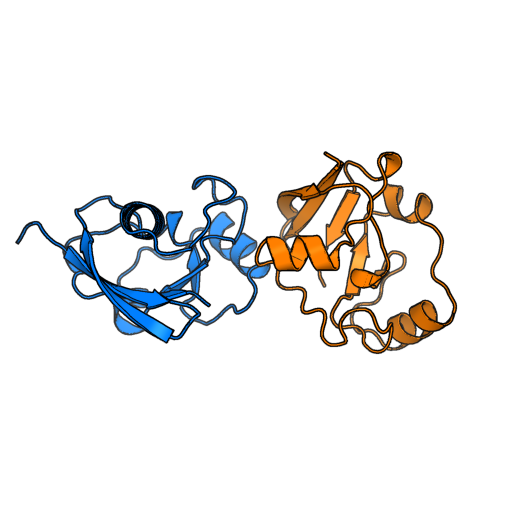.772 3.113 1.00 42.69 602 CYS A CA 1
ATOM 653 C C . CYS A 1 87 ? -27.572 -16.648 2.182 1.00 39.89 602 CYS A C 1
ATOM 654 O O . CYS A 1 87 ? -27.646 -16.407 0.978 1.00 41.04 602 CYS A O 1
ATOM 657 N N . GLN A 1 88 ? -28.207 -17.658 2.753 1.00 41.17 603 GLN A N 1
ATOM 658 C CA . GLN A 1 88 ? -29.043 -18.577 1.994 1.00 43.25 603 GLN A CA 1
ATOM 659 C C . GLN A 1 88 ? -30.530 -18.279 2.082 1.00 44.95 603 GLN A C 1
ATOM 660 O O . GLN A 1 88 ? -31.311 -18.909 1.371 1.00 48.03 603 GLN A O 1
ATOM 666 N N . VAL A 1 89 ? -30.951 -17.375 2.965 1.00 46.53 604 VAL A N 1
ATOM 667 C CA . VAL A 1 89 ? -32.370 -16.999 3.005 1.00 43.74 604 VAL A CA 1
ATOM 668 C C . VAL A 1 89 ? -32.512 -15.714 2.200 1.00 42.69 604 VAL A C 1
ATOM 669 O O . VAL A 1 89 ? -31.942 -14.691 2.548 1.00 44.02 604 VAL A O 1
ATOM 673 N N . LEU A 1 90 ? -33.209 -15.829 1.071 1.00 44.53 605 LEU A N 1
ATOM 674 C CA . LEU A 1 90 ? -33.406 -14.737 0.121 1.00 47.38 605 LEU A CA 1
ATOM 675 C C . LEU A 1 90 ? -34.825 -14.198 0.192 1.00 47.46 605 LEU A C 1
ATOM 676 O O . LEU A 1 90 ? -35.778 -14.954 0.319 1.00 46.72 605 LEU A O 1
ATOM 681 N N . LEU A 1 91 ? -34.956 -12.883 0.088 1.00 51.00 606 LEU A N 1
ATOM 682 C CA . LEU A 1 91 ? -36.246 -12.238 0.251 1.00 53.24 606 LEU A CA 1
ATOM 683 C C . LEU A 1 91 ? -37.166 -12.468 -0.929 1.00 55.16 606 LEU A C 1
ATOM 684 O O . LEU A 1 91 ? -36.761 -12.388 -2.083 1.00 52.15 606 LEU A O 1
ATOM 689 N N . ARG A 1 92 ? -38.413 -12.760 -0.593 1.00 58.78 607 ARG A N 1
ATOM 690 C CA . ARG A 1 92 ? -39.523 -12.882 -1.524 1.00 60.43 607 ARG A CA 1
ATOM 691 C C . ARG A 1 92 ? -40.635 -12.036 -0.934 1.00 61.17 607 ARG A C 1
ATOM 692 O O . ARG A 1 92 ? -40.581 -11.699 0.239 1.00 63.20 607 ARG A O 1
ATOM 700 N N . LYS A 1 93 ? -41.642 -11.693 -1.726 1.00 61.54 608 LYS A N 1
ATOM 701 C CA . LYS A 1 93 ? -42.718 -10.843 -1.236 1.00 60.41 608 LYS A CA 1
ATOM 702 C C . LYS A 1 93 ? -43.541 -11.516 -0.143 1.00 58.36 608 LYS A C 1
ATOM 703 O O . LYS A 1 93 ? -44.030 -10.841 0.745 1.00 58.85 608 LYS A O 1
ATOM 709 N N . ASP A 1 94 ? -43.680 -12.835 -0.183 1.00 52.97 609 ASP A N 1
ATOM 710 C CA . ASP A 1 94 ? -44.438 -13.545 0.870 1.00 53.37 609 ASP A CA 1
ATOM 711 C C . ASP A 1 94 ? -43.710 -13.603 2.222 1.00 50.13 609 ASP A C 1
ATOM 712 O O . ASP A 1 94 ? -44.310 -13.929 3.233 1.00 50.04 609 ASP A O 1
ATOM 717 N N . LEU A 1 95 ? -42.425 -13.272 2.242 1.00 47.44 610 LEU A N 1
ATOM 718 C CA . LEU A 1 95 ? -41.671 -13.225 3.487 1.00 49.08 610 LEU A CA 1
ATOM 719 C C . LEU A 1 95 ? -41.674 -11.837 4.169 1.00 48.03 610 LEU A C 1
ATOM 720 O O . LEU A 1 95 ? -40.992 -11.624 5.166 1.00 50.69 610 LEU A O 1
ATOM 725 N N . ASP A 1 96 ? -42.428 -10.893 3.622 1.00 46.46 611 ASP A N 1
ATOM 726 C CA . ASP A 1 96 ? -42.561 -9.563 4.202 1.00 45.59 611 ASP A CA 1
ATOM 727 C C . ASP A 1 96 ? -42.842 -9.669 5.691 1.00 43.19 611 ASP A C 1
ATOM 728 O O . ASP A 1 96 ? -43.664 -10.473 6.109 1.00 40.61 611 ASP A O 1
ATOM 733 N N . GLY A 1 97 ? -42.156 -8.862 6.483 1.00 42.02 612 GLY A N 1
ATOM 734 C CA . GLY A 1 97 ? -42.408 -8.818 7.917 1.00 44.67 612 GLY A CA 1
ATOM 735 C C . GLY A 1 97 ? -41.687 -9.904 8.690 1.00 43.15 612 GLY A C 1
ATOM 736 O O . GLY A 1 97 ? -42.039 -10.223 9.830 1.00 45.54 612 GLY A O 1
ATOM 737 N N . ILE A 1 98 ? -40.667 -10.461 8.058 1.00 41.42 613 ILE A N 1
ATOM 738 C CA . ILE A 1 98 ? -39.856 -11.510 8.655 1.00 42.29 613 ILE A CA 1
ATOM 739 C C . ILE A 1 98 ? -38.921 -10.937 9.736 1.00 40.64 613 ILE A C 1
ATOM 740 O O . ILE A 1 98 ? -38.362 -9.870 9.564 1.00 40.42 613 ILE A O 1
ATOM 745 N N . ARG A 1 99 ? -38.763 -11.671 10.836 1.00 42.81 614 ARG A N 1
ATOM 746 C CA . ARG A 1 99 ? -37.909 -11.281 11.957 1.00 41.39 614 ARG A CA 1
ATOM 747 C C . ARG A 1 99 ? -36.703 -12.198 11.991 1.00 40.04 614 ARG A C 1
ATOM 748 O O . ARG A 1 99 ? -36.859 -13.399 11.998 1.00 43.86 614 ARG A O 1
ATOM 756 N N . VAL A 1 100 ? -35.507 -11.632 11.998 1.00 42.62 615 VAL A N 1
ATOM 757 C CA . VAL A 1 100 ? -34.271 -12.403 12.141 1.00 43.74 615 VAL A CA 1
ATOM 758 C C . VAL A 1 100 ? -33.516 -11.924 13.356 1.00 40.79 615 VAL A C 1
ATOM 759 O O . VAL A 1 100 ? -33.328 -10.730 13.527 1.00 40.70 615 VAL A O 1
ATOM 763 N N . ARG A 1 101 ? -33.098 -12.857 14.202 1.00 42.34 616 ARG A N 1
ATOM 764 C CA . ARG A 1 101 ? -32.275 -12.540 15.357 1.00 44.92 616 ARG A CA 1
ATOM 765 C C . ARG A 1 101 ? -30.886 -13.067 15.107 1.00 42.50 616 ARG A C 1
ATOM 766 O O . ARG A 1 101 ? -30.701 -14.145 14.554 1.00 43.44 616 ARG A O 1
ATOM 774 N N . ILE A 1 102 ? -29.901 -12.295 15.518 1.00 42.44 617 ILE A N 1
ATOM 775 C CA . ILE A 1 102 ? -28.520 -12.680 15.330 1.00 46.28 617 ILE A CA 1
ATOM 776 C C . ILE A 1 102 ? -28.007 -13.154 16.667 1.00 47.35 617 ILE A C 1
ATOM 777 O O . ILE A 1 102 ? -27.918 -12.366 17.609 1.00 50.76 617 ILE A O 1
ATOM 782 N N . PRO A 1 103 ? -27.679 -14.445 16.761 1.00 48.79 618 PRO A N 1
ATOM 783 C CA . PRO A 1 103 ? -27.307 -14.975 18.065 1.00 51.17 618 PRO A CA 1
ATOM 784 C C . PRO A 1 103 ? -25.988 -14.360 18.539 1.00 55.47 618 PRO A C 1
ATOM 785 O O . PRO A 1 103 ? -25.059 -14.194 17.750 1.00 58.21 618 PRO A O 1
ATOM 790 N N . GLY B 1 3 ? -0.251 -16.725 8.350 1.00 74.53 518 GLY B N 1
ATOM 791 C CA . GLY B 1 3 ? -1.673 -17.162 8.161 1.00 71.96 518 GLY B CA 1
ATOM 792 C C . GLY B 1 3 ? -1.780 -18.676 8.134 1.00 71.85 518 GLY B C 1
ATOM 793 O O . GLY B 1 3 ? -1.602 -19.296 7.086 1.00 76.35 518 GLY B O 1
ATOM 794 N N . ILE B 1 4 ? -2.079 -19.275 9.283 1.00 67.57 519 ILE B N 1
ATOM 795 C CA . ILE B 1 4 ? -2.055 -20.733 9.429 1.00 64.51 519 ILE B CA 1
ATOM 796 C C . ILE B 1 4 ? -3.464 -21.257 9.223 1.00 62.55 519 ILE B C 1
ATOM 797 O O . ILE B 1 4 ? -4.397 -20.759 9.839 1.00 63.55 519 ILE B O 1
ATOM 802 N N . LYS B 1 5 ? -3.620 -22.251 8.358 1.00 60.63 520 LYS B N 1
ATOM 803 C CA . LYS B 1 5 ? -4.942 -22.728 7.986 1.00 63.45 520 LYS B CA 1
ATOM 804 C C . LYS B 1 5 ? -5.449 -23.803 8.921 1.00 63.04 520 LYS B C 1
ATOM 805 O O . LYS B 1 5 ? -4.810 -24.842 9.074 1.00 64.13 520 LYS B O 1
ATOM 811 N N . VAL B 1 6 ? -6.613 -23.549 9.524 1.00 63.61 521 VAL B N 1
ATOM 812 C CA . VAL B 1 6 ? -7.330 -24.540 10.334 1.00 60.49 521 VAL B CA 1
ATOM 813 C C . VAL B 1 6 ? -8.632 -24.916 9.640 1.00 57.06 521 VAL B C 1
ATOM 814 O O . VAL B 1 6 ? -9.355 -24.055 9.125 1.00 48.13 521 VAL B O 1
ATOM 818 N N . PHE B 1 7 ? -8.923 -26.209 9.654 1.00 57.22 522 PHE B N 1
ATOM 819 C CA . PHE B 1 7 ? -10.086 -26.757 8.976 1.00 59.34 522 PHE B CA 1
ATOM 820 C C . PHE B 1 7 ? -10.999 -27.398 9.991 1.00 59.40 522 PHE B C 1
ATOM 821 O O . PHE B 1 7 ? -10.688 -28.450 10.553 1.00 58.66 522 PHE B O 1
ATOM 829 N N . PHE B 1 8 ? -12.130 -26.758 10.238 1.00 57.66 523 PHE B N 1
ATOM 830 C CA . PHE B 1 8 ? -13.138 -27.346 11.104 1.00 55.68 523 PHE B CA 1
ATOM 831 C C . PHE B 1 8 ? -14.042 -28.218 10.262 1.00 53.18 523 PHE B C 1
ATOM 832 O O . PHE B 1 8 ? -14.559 -27.757 9.266 1.00 52.56 523 PHE B O 1
ATOM 840 N N . VAL B 1 9 ? -14.242 -29.465 10.664 1.00 53.33 524 VAL B N 1
ATOM 841 C CA . VAL B 1 9 ? -14.990 -30.395 9.839 1.00 55.43 524 VAL B CA 1
ATOM 842 C C . VAL B 1 9 ? -16.351 -30.715 10.461 1.00 56.16 524 VAL B C 1
ATOM 843 O O . VAL B 1 9 ? -16.461 -30.995 11.659 1.00 54.67 524 VAL B O 1
ATOM 847 N N . THR B 1 10 ? -17.377 -30.656 9.609 1.00 59.94 525 THR B N 1
ATOM 848 C CA . THR B 1 10 ? -18.761 -30.894 9.999 1.00 60.26 525 THR B CA 1
ATOM 849 C C . THR B 1 10 ? -18.950 -32.385 10.180 1.00 65.13 525 THR B C 1
ATOM 850 O O . THR B 1 10 ? -18.161 -33.178 9.644 1.00 68.25 525 THR B O 1
ATOM 854 N N . PRO B 1 11 ? -19.999 -32.781 10.926 1.00 68.24 526 PRO B N 1
ATOM 855 C CA . PRO B 1 11 ? -20.192 -34.198 11.211 1.00 67.77 526 PRO B CA 1
ATOM 856 C C . PRO B 1 11 ? -20.233 -35.050 9.948 1.00 69.17 526 PRO B C 1
ATOM 857 O O . PRO B 1 11 ? -19.799 -36.201 9.975 1.00 69.92 526 PRO B O 1
ATOM 861 N N . GLU B 1 12 ? -20.720 -34.460 8.858 1.00 68.42 527 GLU B N 1
ATOM 862 C CA . GLU B 1 12 ? -20.921 -35.150 7.592 1.00 68.83 527 GLU B CA 1
ATOM 863 C C . GLU B 1 12 ? -19.752 -34.945 6.611 1.00 65.21 527 GLU B C 1
ATOM 864 O O . GLU B 1 12 ? -19.895 -35.247 5.438 1.00 66.16 527 GLU B O 1
ATOM 870 N N . GLY B 1 13 ? -18.616 -34.418 7.072 1.00 62.86 528 GLY B N 1
ATOM 871 C CA . GLY B 1 13 ? -17.401 -34.368 6.254 1.00 61.23 528 GLY B CA 1
ATOM 872 C C . GLY B 1 13 ? -17.061 -33.064 5.556 1.00 60.78 528 GLY B C 1
ATOM 873 O O . GLY B 1 13 ? -15.947 -32.898 5.072 1.00 61.07 528 GLY B O 1
ATOM 874 N N . ARG B 1 14 ? -17.994 -32.124 5.476 1.00 63.03 529 ARG B N 1
ATOM 875 C CA . ARG B 1 14 ? -17.685 -30.815 4.859 1.00 62.39 529 ARG B CA 1
ATOM 876 C C . ARG B 1 14 ? -16.753 -30.044 5.774 1.00 59.10 529 ARG B C 1
ATOM 877 O O . ARG B 1 14 ? -16.567 -30.421 6.928 1.00 55.31 529 ARG B O 1
ATOM 885 N N . GLU B 1 15 ? -16.185 -28.951 5.294 1.00 57.71 530 GLU B N 1
ATOM 886 C CA . GLU B 1 15 ? -15.247 -28.246 6.138 1.00 58.43 530 GLU B CA 1
ATOM 887 C C . GLU B 1 15 ? -15.222 -26.746 6.001 1.00 57.26 530 GLU B C 1
ATOM 888 O O . GLU B 1 15 ? -15.387 -26.202 4.904 1.00 61.22 530 GLU B O 1
ATOM 894 N N . ILE B 1 16 ? -15.026 -26.106 7.159 1.00 53.70 531 ILE B N 1
ATOM 895 C CA . ILE B 1 16 ? -14.921 -24.672 7.305 1.00 54.31 531 ILE B CA 1
ATOM 896 C C . ILE B 1 16 ? -13.450 -24.403 7.445 1.00 53.39 531 ILE B C 1
ATOM 897 O O . ILE B 1 16 ? -12.843 -24.722 8.461 1.00 54.44 531 ILE B O 1
ATOM 902 N N . MET B 1 17 ? -12.856 -23.855 6.404 1.00 55.38 532 MET B N 1
ATOM 903 C CA . MET B 1 17 ? -11.476 -23.456 6.495 1.00 54.88 532 MET B CA 1
ATOM 904 C C . MET B 1 17 ? -11.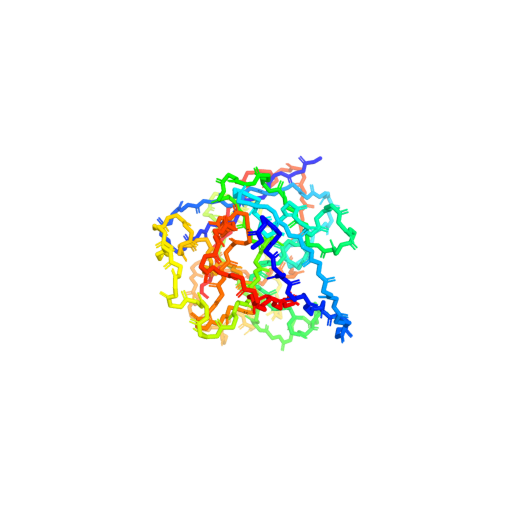530 -22.085 7.096 1.00 49.67 532 MET B C 1
ATOM 905 O O . MET B 1 17 ? -12.381 -21.273 6.772 1.00 47.75 532 MET B O 1
ATOM 910 N N . ILE B 1 18 ? -10.636 -21.847 8.021 1.00 45.16 533 ILE B N 1
ATOM 911 C CA . ILE B 1 18 ? -10.421 -20.512 8.511 1.00 47.93 533 ILE B CA 1
ATOM 912 C C . ILE B 1 18 ? -8.921 -20.389 8.759 1.00 50.21 533 ILE B C 1
ATOM 913 O O . ILE B 1 18 ? -8.239 -21.400 8.985 1.00 50.46 533 ILE B O 1
ATOM 918 N N . GLU B 1 19 ? -8.404 -19.166 8.704 1.00 51.58 534 GLU B N 1
ATOM 919 C CA . GLU B 1 19 ? -6.983 -18.958 8.905 1.00 53.53 534 GLU B CA 1
ATOM 920 C C . GLU B 1 19 ? -6.761 -18.326 10.245 1.00 50.40 534 GLU B C 1
ATOM 921 O O . GLU B 1 19 ? -7.410 -17.351 10.585 1.00 47.60 534 GLU B O 1
ATOM 927 N N . GLY B 1 20 ? -5.823 -18.878 10.997 1.00 52.27 535 GLY B N 1
ATOM 928 C CA . GLY B 1 20 ? -5.440 -18.310 12.275 1.00 54.00 535 GLY B CA 1
ATOM 929 C C . GLY B 1 20 ? -3.992 -17.875 12.230 1.00 54.85 535 GLY B C 1
ATOM 930 O O . GLY B 1 20 ? -3.282 -18.070 11.239 1.00 55.21 535 GLY B O 1
ATOM 931 N N . ASN B 1 21 ? -3.547 -17.282 13.321 1.00 58.14 536 ASN B N 1
ATOM 932 C CA . ASN B 1 21 ? -2.167 -16.866 13.445 1.00 59.15 536 ASN B CA 1
ATOM 933 C C . ASN B 1 21 ? -1.480 -17.695 14.495 1.00 60.60 536 ASN B C 1
ATOM 934 O O . ASN B 1 21 ? -2.130 -18.420 15.241 1.00 62.01 536 ASN B O 1
ATOM 939 N N . GLU B 1 22 ? -0.157 -17.602 14.539 1.00 61.71 537 GLU B N 1
ATOM 940 C CA . GLU B 1 22 ? 0.609 -18.232 15.600 1.00 61.86 537 GLU B CA 1
ATOM 941 C C . GLU B 1 22 ? 0.078 -17.763 16.944 1.00 56.74 537 GLU B C 1
ATOM 942 O O . GLU B 1 22 ? -0.160 -16.561 17.152 1.00 50.29 537 GLU B O 1
ATOM 948 N N . GLY B 1 23 ? -0.117 -18.719 17.847 1.00 54.53 538 GLY B N 1
ATOM 949 C CA . GLY B 1 23 ? -0.539 -18.404 19.203 1.00 54.06 538 GLY B CA 1
ATOM 950 C C . GLY B 1 23 ? -2.027 -18.592 19.426 1.00 54.22 538 GLY B C 1
ATOM 951 O O . GLY B 1 23 ? -2.443 -18.940 20.529 1.00 59.50 538 GLY B O 1
ATOM 952 N N . ASP B 1 24 ? -2.829 -18.348 18.387 1.00 51.42 539 ASP B N 1
ATOM 953 C CA . ASP B 1 24 ? -4.263 -18.581 18.449 1.00 49.65 539 ASP B CA 1
ATOM 954 C C . ASP B 1 24 ? -4.537 -20.010 18.897 1.00 47.72 539 ASP B C 1
ATOM 955 O O . ASP B 1 24 ? -3.923 -20.952 18.382 1.00 47.14 539 ASP B O 1
ATOM 960 N N . SER B 1 25 ? -5.446 -20.171 19.861 1.00 45.68 540 SER B N 1
ATOM 961 C CA . SER B 1 25 ? -5.924 -21.500 20.226 1.00 43.83 540 SER B CA 1
ATOM 962 C C . SER B 1 25 ? -7.069 -21.829 19.296 1.00 41.01 540 SER B C 1
ATOM 963 O O . SER B 1 25 ? -7.715 -20.936 18.728 1.00 39.83 540 SER B O 1
ATOM 966 N N . ILE B 1 26 ? -7.314 -23.118 19.141 1.00 39.66 541 ILE B N 1
ATOM 967 C CA . ILE B 1 26 ? -8.460 -23.576 18.380 1.00 40.30 541 ILE B CA 1
ATOM 968 C C . ILE B 1 26 ? -9.735 -22.977 18.936 1.00 41.52 541 ILE B C 1
ATOM 969 O O . ILE B 1 26 ? -10.631 -22.658 18.162 1.00 44.55 541 ILE B O 1
ATOM 974 N N . LEU B 1 27 ? -9.809 -22.825 20.262 1.00 40.82 542 LEU B N 1
ATOM 975 C CA . LEU B 1 27 ? -10.972 -22.217 20.905 1.00 40.33 542 LEU B CA 1
ATOM 976 C C . LEU B 1 27 ? -11.172 -20.778 20.441 1.00 41.74 542 LEU B C 1
ATOM 977 O O . LEU B 1 27 ? -12.297 -20.360 20.178 1.00 46.09 542 LEU B O 1
ATOM 982 N N . ASP B 1 28 ? -10.088 -20.014 20.359 1.00 43.18 543 ASP B N 1
ATOM 983 C CA . ASP B 1 28 ? -10.184 -18.624 19.917 1.00 43.20 543 ASP B CA 1
ATOM 984 C C . ASP B 1 28 ? -10.779 -18.554 18.520 1.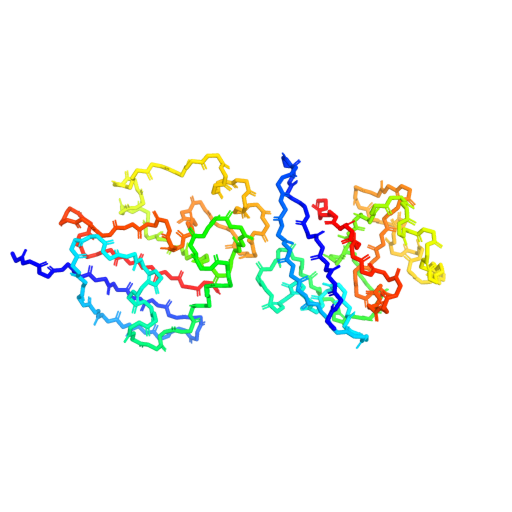00 43.57 543 ASP B C 1
ATOM 985 O O . ASP B 1 28 ? -11.728 -17.802 18.254 1.00 42.58 543 ASP B O 1
ATOM 990 N N . LEU B 1 29 ? -10.197 -19.348 17.632 1.00 41.65 544 LEU B N 1
ATOM 991 C CA . LEU B 1 29 ? -10.631 -19.400 16.257 1.00 43.21 544 LEU B CA 1
ATOM 992 C C . LEU B 1 29 ? -12.095 -19.738 16.211 1.00 41.59 544 LEU B C 1
ATOM 993 O O . LEU B 1 29 ? -12.857 -1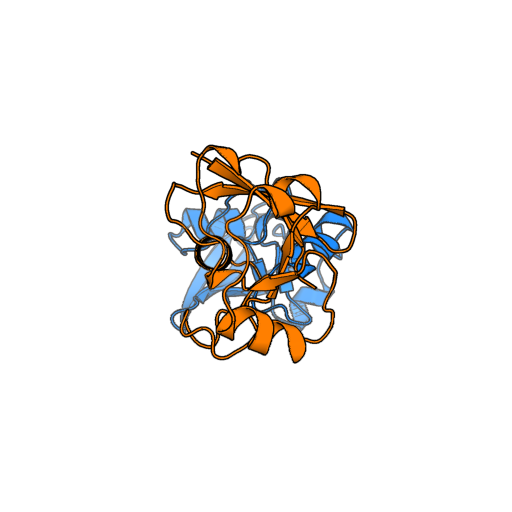9.087 15.518 1.00 43.89 544 LEU B O 1
ATOM 998 N N . ALA B 1 30 ? -12.485 -20.740 16.988 1.00 40.31 545 ALA B N 1
ATOM 999 C CA . ALA B 1 30 ? -13.883 -21.149 17.085 1.00 41.30 545 ALA B CA 1
ATOM 1000 C C . ALA B 1 30 ? -14.766 -19.977 17.443 1.00 41.41 545 ALA B C 1
ATOM 1001 O O . ALA B 1 30 ? -15.776 -19.747 16.787 1.00 46.48 545 ALA B O 1
ATOM 1003 N N . HIS B 1 31 ? -14.397 -19.243 18.485 1.00 40.87 546 HIS B N 1
ATOM 1004 C CA . HIS B 1 31 ? -15.223 -18.126 18.923 1.00 44.54 546 HIS B CA 1
ATOM 1005 C C . HIS B 1 31 ? -15.214 -17.027 17.902 1.00 43.51 546 HIS B C 1
ATOM 1006 O O . HIS B 1 31 ? -16.258 -16.485 17.580 1.00 46.50 546 HIS B O 1
ATOM 1013 N N . ALA B 1 32 ? -14.040 -16.727 17.363 1.00 44.54 547 ALA B N 1
ATOM 1014 C CA . ALA B 1 32 ? -13.927 -15.721 16.327 1.00 42.21 547 ALA B CA 1
ATOM 1015 C C . ALA B 1 32 ? -14.858 -16.011 15.150 1.00 43.14 547 ALA B C 1
ATOM 1016 O O . ALA B 1 32 ? -15.258 -15.092 14.458 1.00 47.36 547 ALA B O 1
ATOM 1018 N N . ASN B 1 33 ? -15.222 -17.268 14.920 1.00 42.98 548 ASN B N 1
ATOM 1019 C CA . ASN B 1 33 ? -15.986 -17.605 13.717 1.00 43.99 548 ASN B CA 1
ATOM 1020 C C . ASN B 1 33 ? -17.326 -18.243 13.966 1.00 42.55 548 ASN B C 1
ATOM 1021 O O . ASN B 1 33 ? -17.861 -18.913 13.081 1.00 45.45 548 ASN B O 1
ATOM 1026 N N . ASN B 1 34 ? -17.871 -18.023 15.158 1.00 44.37 549 ASN B N 1
ATOM 1027 C CA . ASN B 1 34 ? -19.183 -18.584 15.536 1.00 48.30 549 ASN B CA 1
ATOM 1028 C C . ASN B 1 34 ? -19.270 -20.103 15.454 1.00 48.37 549 ASN B C 1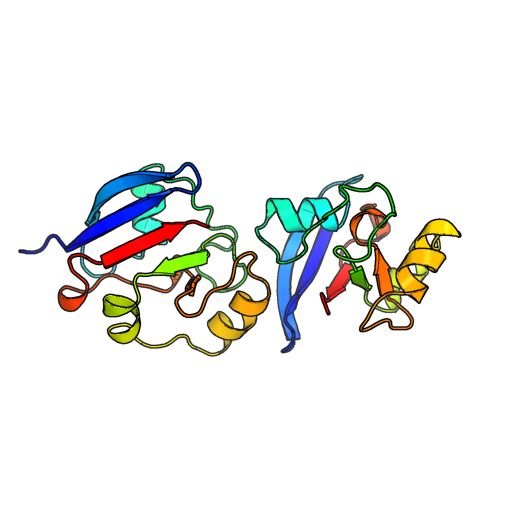
ATOM 1029 O O . ASN B 1 34 ? -20.331 -20.650 15.145 1.00 50.33 549 ASN B O 1
ATOM 1034 N N . ILE B 1 35 ? -18.152 -20.777 15.721 1.00 45.88 550 ILE B N 1
ATOM 1035 C CA . ILE B 1 35 ? -18.155 -22.216 15.733 1.00 46.77 550 ILE B CA 1
ATOM 1036 C C . ILE B 1 35 ? -18.665 -22.659 17.094 1.00 43.41 550 ILE B C 1
ATOM 1037 O O . ILE B 1 35 ? -18.364 -22.034 18.108 1.00 43.57 550 ILE B O 1
ATOM 1042 N N . ASP B 1 36 ? -19.425 -23.745 17.102 1.00 41.80 551 ASP B N 1
ATOM 1043 C CA . ASP B 1 36 ? -20.033 -24.267 18.318 1.00 45.18 551 ASP B CA 1
ATOM 1044 C C . ASP B 1 36 ? -19.005 -24.982 19.193 1.00 41.56 551 ASP B C 1
ATOM 1045 O O . ASP B 1 36 ? -18.983 -26.193 19.299 1.00 40.12 551 ASP B O 1
ATOM 1050 N N . LEU B 1 37 ? -18.149 -24.191 19.810 1.00 43.43 552 LEU B N 1
ATOM 1051 C CA . LEU B 1 37 ? -17.172 -24.688 20.736 1.00 47.64 552 LEU B CA 1
ATOM 1052 C C . LEU B 1 37 ? -17.158 -23.665 21.850 1.00 51.39 552 LEU B C 1
ATOM 1053 O O . LEU B 1 37 ? -16.463 -22.658 21.782 1.00 51.67 552 LEU B O 1
ATOM 1058 N N . GLU B 1 38 ? -17.980 -23.896 22.858 1.00 57.59 553 GLU B N 1
ATOM 1059 C CA . GLU B 1 38 ? -18.015 -23.005 23.995 1.00 57.08 553 GLU B CA 1
ATOM 1060 C C . GLU B 1 38 ? -16.762 -23.282 24.799 1.00 59.49 553 GLU B C 1
ATOM 1061 O O . GLU B 1 38 ? -16.436 -24.445 25.089 1.00 63.97 553 GLU B O 1
ATOM 1067 N N . GLY B 1 39 ? -16.035 -22.232 25.142 1.00 56.28 554 GLY B N 1
ATOM 1068 C CA . GLY B 1 39 ? -14.871 -22.402 26.000 1.00 54.22 554 GLY B CA 1
ATOM 1069 C C . GLY B 1 39 ? -15.303 -21.998 27.386 1.00 51.75 554 GLY B C 1
ATOM 1070 O O . GLY B 1 39 ? -14.895 -20.958 27.883 1.00 52.75 554 GLY B O 1
ATOM 1071 N N . ALA B 1 40 ? -16.153 -22.817 27.991 1.00 50.66 555 ALA B N 1
ATOM 1072 C CA . ALA B 1 40 ? -16.857 -22.452 29.216 1.00 48.24 555 ALA B CA 1
ATOM 1073 C C . ALA B 1 40 ? -15.905 -21.846 30.226 1.00 47.47 555 ALA B C 1
ATOM 1074 O O . ALA B 1 40 ? -16.175 -20.775 30.760 1.00 51.85 555 ALA B O 1
ATOM 1076 N N . CYS B 1 41 ? -14.775 -22.505 30.466 1.00 44.46 556 CYS B N 1
ATOM 1077 C CA . CYS B 1 41 ? -13.914 -22.130 31.585 1.00 48.94 556 CYS B CA 1
ATOM 1078 C C . CYS B 1 41 ? -12.786 -21.205 31.169 1.00 50.54 556 CYS B C 1
ATOM 1079 O O . CYS B 1 41 ? -11.844 -20.954 31.959 1.00 47.69 556 CYS B O 1
ATOM 1082 N N . GLU B 1 42 ? -12.934 -20.680 29.946 1.00 51.59 557 GLU B N 1
ATOM 1083 C CA . GLU B 1 42 ? -12.012 -19.751 29.303 1.00 53.45 557 GLU B CA 1
ATOM 1084 C C . GLU B 1 42 ? -10.574 -20.084 29.661 1.00 52.46 557 GLU B C 1
ATOM 1085 O O . GLU B 1 42 ? -9.908 -19.372 30.426 1.00 55.14 557 GLU B O 1
ATOM 1091 N N . GLY B 1 43 ? -10.141 -21.223 29.129 1.00 52.02 558 GLY B N 1
ATOM 1092 C CA . GLY B 1 43 ? -8.755 -21.669 29.193 1.00 52.20 558 GLY B CA 1
ATOM 1093 C C . GLY B 1 43 ? -8.203 -22.148 30.524 1.00 53.87 558 GLY B C 1
ATOM 1094 O O . GLY B 1 43 ? -7.003 -22.423 30.614 1.00 58.06 558 GLY B O 1
ATOM 1095 N N . SER B 1 44 ? -9.042 -22.282 31.555 1.00 53.43 559 SER B N 1
ATOM 1096 C CA . SER B 1 44 ? -8.550 -22.700 32.880 1.00 51.28 559 SER B CA 1
ATOM 1097 C C . SER B 1 44 ? -8.280 -24.215 33.002 1.00 51.94 559 SER B C 1
ATOM 1098 O O . SER B 1 44 ? -8.016 -24.675 34.105 1.00 56.91 559 SER B O 1
ATOM 1101 N N . VAL B 1 45 ? -8.298 -24.961 31.881 1.00 53.74 560 VAL B N 1
ATOM 1102 C CA . VAL B 1 45 ? -8.193 -26.454 31.823 1.00 52.43 560 VAL B CA 1
ATOM 1103 C C . VAL B 1 45 ? -9.072 -27.147 32.864 1.00 53.17 560 VAL B C 1
ATOM 1104 O O . VAL B 1 45 ? -8.703 -28.159 33.445 1.00 53.81 560 VAL B O 1
ATOM 1108 N N . ALA B 1 46 ? -10.249 -26.582 33.079 1.00 53.67 561 ALA B N 1
ATOM 1109 C CA . ALA B 1 46 ? -11.120 -26.974 34.179 1.00 52.74 561 ALA B CA 1
ATOM 1110 C C . ALA B 1 46 ? -12.463 -27.452 33.691 1.00 52.09 561 ALA B C 1
ATOM 1111 O O . ALA B 1 46 ? -13.402 -27.580 34.467 1.00 56.33 561 ALA B O 1
ATOM 1113 N N . CYS B 1 47 ? -12.576 -27.681 32.396 1.00 50.68 562 CYS B N 1
ATOM 1114 C CA . CYS B 1 47 ? -13.806 -28.206 31.842 1.00 49.55 562 CYS B CA 1
ATOM 1115 C C . CYS B 1 47 ? -13.455 -28.986 30.591 1.00 49.61 562 CYS B C 1
ATOM 1116 O O . CYS B 1 47 ? -12.279 -29.295 30.365 1.00 53.13 562 CYS B O 1
ATOM 1119 N N . SER B 1 48 ? -14.453 -29.367 29.811 1.00 49.48 563 SER B N 1
ATOM 1120 C CA . SER B 1 48 ? -14.194 -30.159 28.610 1.00 49.44 563 SER B CA 1
ATOM 1121 C C . SER B 1 48 ? -15.049 -29.671 27.460 1.00 50.21 563 SER B C 1
ATOM 1122 O O . SER B 1 48 ? -15.227 -30.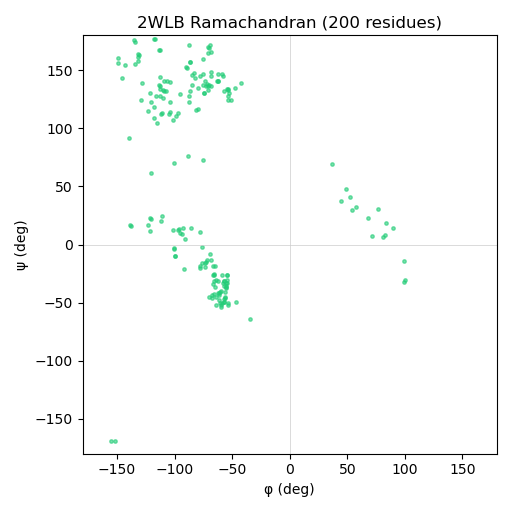369 26.477 1.00 53.93 563 SER B O 1
ATOM 1125 N N . THR B 1 49 ? -15.595 -28.468 27.583 1.00 50.16 564 THR B N 1
ATOM 1126 C CA . THR B 1 49 ? -16.521 -27.959 26.592 1.00 48.88 564 THR B CA 1
ATOM 1127 C C . THR B 1 49 ? -15.781 -27.510 25.326 1.00 49.84 564 THR B C 1
ATOM 1128 O O . THR B 1 49 ? -16.375 -27.323 24.276 1.00 58.24 564 THR B O 1
ATOM 1132 N N . CYS B 1 50 ? -14.478 -27.340 25.417 1.00 45.88 565 CYS B N 1
ATOM 1133 C CA . CYS B 1 50 ? -13.681 -26.984 24.253 1.00 42.90 565 CYS B CA 1
ATOM 1134 C C . CYS B 1 50 ? -13.088 -28.241 23.571 1.00 40.10 565 CYS B C 1
ATOM 1135 O O . CYS B 1 50 ? -12.226 -28.125 22.690 1.00 38.01 565 CYS B O 1
ATOM 1138 N N . HIS B 1 51 ? -13.527 -29.423 24.009 1.00 36.96 566 HIS B N 1
ATOM 1139 C CA . HIS B 1 51 ? -13.070 -30.711 23.480 1.00 37.45 566 HIS B CA 1
ATOM 1140 C C . HIS B 1 51 ? -13.229 -30.771 21.959 1.00 38.69 566 HIS B C 1
ATOM 1141 O O . HIS B 1 51 ? -14.309 -30.527 21.438 1.00 40.26 566 HIS B O 1
ATOM 1148 N N . VAL B 1 52 ? -12.125 -31.048 21.262 1.00 40.76 567 VAL B N 1
ATOM 1149 C CA . VAL B 1 52 ? -12.104 -31.225 19.806 1.00 40.26 567 VAL B CA 1
ATOM 1150 C C . VAL B 1 52 ? -11.286 -32.470 19.494 1.00 41.99 567 VAL B C 1
ATOM 1151 O O . VAL B 1 52 ? -10.444 -32.889 20.285 1.00 43.67 567 VAL B O 1
ATOM 1155 N N . ILE B 1 53 ? -11.550 -33.069 18.345 1.00 40.52 568 ILE B N 1
ATOM 1156 C CA . ILE B 1 53 ? -10.821 -34.250 17.912 1.00 41.60 568 ILE B CA 1
ATOM 1157 C C . ILE B 1 53 ? -9.980 -33.866 16.695 1.00 42.78 568 ILE B C 1
ATOM 1158 O O . ILE B 1 53 ? -10.512 -33.551 15.620 1.00 43.70 568 ILE B O 1
ATOM 1163 N N . VAL B 1 54 ? -8.664 -33.870 16.874 1.00 43.22 569 VAL B N 1
ATOM 1164 C CA . VAL B 1 54 ? -7.777 -33.450 15.801 1.00 43.83 569 VAL B CA 1
ATOM 1165 C C . VAL B 1 54 ? -7.401 -34.644 14.906 1.00 45.25 569 VAL B C 1
ATOM 1166 O O . VAL B 1 54 ? -7.415 -35.800 15.342 1.00 47.15 569 VAL B O 1
ATOM 1170 N N . ASP B 1 55 ? -7.109 -34.360 13.638 1.00 49.61 570 ASP B N 1
ATOM 1171 C CA . ASP B 1 55 ? -6.669 -35.407 12.688 1.00 48.79 570 ASP B CA 1
ATOM 1172 C C . ASP B 1 55 ? -5.414 -36.095 13.224 1.00 50.15 570 ASP B C 1
ATOM 1173 O O . ASP B 1 55 ? -4.566 -35.445 13.861 1.00 49.04 570 ASP B O 1
ATOM 1178 N N . PRO B 1 56 ? -5.289 -37.411 12.974 1.00 52.80 571 PRO B N 1
ATOM 1179 C CA . PRO B 1 56 ? -4.152 -38.184 13.523 1.00 52.46 571 PRO B CA 1
ATOM 1180 C C . PRO B 1 56 ? -2.776 -37.642 13.134 1.00 52.99 571 PRO B C 1
ATOM 1181 O O . PRO B 1 56 ? -1.847 -37.669 13.955 1.00 55.77 571 PRO B O 1
ATOM 1185 N N . GLU B 1 57 ? -2.668 -37.130 11.907 1.00 52.50 572 GLU B N 1
ATOM 1186 C CA . GLU B 1 57 ? -1.399 -36.648 11.384 1.00 56.26 572 GLU B CA 1
ATOM 1187 C C . GLU B 1 57 ? -0.890 -35.460 12.184 1.00 57.28 572 GLU B C 1
ATOM 1188 O O . GLU B 1 57 ? 0.259 -35.455 12.658 1.00 60.29 572 GLU B O 1
ATOM 1194 N N . HIS B 1 58 ? -1.739 -34.455 12.351 1.00 57.27 573 HIS B N 1
ATOM 1195 C CA . HIS B 1 58 ? -1.320 -33.264 13.082 1.00 57.08 573 HIS B CA 1
ATOM 1196 C C . HIS B 1 58 ? -1.322 -33.468 14.604 1.00 56.05 573 HIS B C 1
ATOM 1197 O O . HIS B 1 58 ? -0.689 -32.708 15.350 1.00 53.50 573 HIS B O 1
ATOM 1204 N N . TYR B 1 59 ? -2.042 -34.489 15.060 1.00 56.24 574 TYR B N 1
ATOM 1205 C CA . TYR B 1 59 ? -2.086 -34.801 16.478 1.00 58.08 574 TYR B CA 1
ATOM 1206 C C . TYR B 1 59 ? -0.679 -35.045 16.995 1.00 58.59 574 TYR B C 1
ATOM 1207 O O . TYR B 1 59 ? -0.273 -34.461 17.999 1.00 59.91 574 TYR B O 1
ATOM 1216 N N . GLU B 1 60 ? 0.069 -35.882 16.283 1.00 59.02 575 GLU B N 1
ATOM 1217 C CA . GLU B 1 60 ? 1.429 -36.207 16.686 1.00 62.32 575 GLU B CA 1
ATOM 1218 C C . GLU B 1 60 ? 2.359 -34.989 16.590 1.00 60.46 575 GLU B C 1
ATOM 1219 O O . GLU B 1 60 ? 3.343 -34.916 17.327 1.00 65.10 575 GLU B O 1
ATOM 1225 N N . LEU B 1 61 ? 2.044 -34.027 15.725 1.00 56.66 576 LEU B N 1
ATOM 1226 C CA . LEU B 1 61 ? 2.808 -32.773 15.686 1.00 56.94 576 LEU B CA 1
ATOM 1227 C C . LEU B 1 61 ? 2.683 -31.932 16.970 1.00 55.66 576 LEU B C 1
ATOM 1228 O O . LEU B 1 61 ? 3.500 -31.061 17.209 1.00 56.25 576 LEU B O 1
ATOM 1233 N N . LEU B 1 62 ? 1.672 -32.181 17.793 1.00 58.00 577 LEU B N 1
ATOM 1234 C CA . LEU B 1 62 ? 1.379 -31.298 18.926 1.00 58.92 577 LEU B CA 1
ATOM 1235 C C . LEU B 1 62 ? 2.192 -31.609 20.164 1.00 59.06 577 LEU B C 1
ATOM 1236 O O . LEU B 1 62 ? 2.470 -32.766 20.455 1.00 58.37 577 LEU B O 1
ATOM 1241 N N . ASP B 1 63 ? 2.542 -30.572 20.917 1.00 63.24 578 ASP B N 1
ATOM 1242 C CA . ASP B 1 63 ? 3.074 -30.774 22.266 1.00 66.93 578 ASP B CA 1
ATOM 1243 C C . ASP B 1 63 ? 2.041 -31.654 22.959 1.00 68.61 578 ASP B C 1
ATOM 1244 O O . ASP B 1 63 ? 0.852 -31.345 22.899 1.00 70.99 578 ASP B O 1
ATOM 1249 N N . PRO B 1 64 ? 2.466 -32.754 23.600 1.00 68.23 579 PRO B N 1
ATOM 1250 C CA . PRO B 1 64 ? 1.426 -33.649 24.117 1.00 66.76 579 PRO B CA 1
ATOM 1251 C C . PRO B 1 64 ? 0.697 -33.025 25.305 1.00 64.65 579 PRO B C 1
ATOM 1252 O O . PRO B 1 64 ? 1.171 -32.030 25.862 1.00 61.60 579 PRO B O 1
ATOM 1256 N N . PRO B 1 65 ? -0.466 -33.589 25.674 1.00 63.35 580 PRO B N 1
ATOM 1257 C CA . PRO B 1 65 ? -1.242 -32.966 26.736 1.00 64.16 580 PRO B CA 1
ATOM 1258 C C . PRO B 1 65 ? -0.555 -33.084 28.078 1.00 63.10 580 PRO B C 1
ATOM 1259 O O . PRO B 1 65 ? -0.025 -34.142 28.413 1.00 63.60 580 PRO B O 1
ATOM 1263 N N . GLU B 1 66 ? -0.551 -32.001 28.836 1.00 64.23 581 GLU B N 1
ATOM 1264 C CA . GLU B 1 66 ? -0.126 -32.069 30.228 1.00 67.41 581 GLU B CA 1
ATOM 1265 C C . GLU B 1 66 ? -1.159 -32.819 31.079 1.00 67.59 581 GLU B C 1
ATOM 1266 O O . GLU B 1 66 ? -2.264 -33.116 30.610 1.00 67.50 581 GLU B O 1
ATOM 1272 N N . GLU B 1 67 ? -0.788 -33.120 32.325 1.00 68.46 582 GLU B N 1
ATOM 1273 C CA . GLU B 1 67 ? -1.591 -33.995 33.199 1.00 68.19 582 GLU B CA 1
ATOM 1274 C C . GLU B 1 67 ? -3.004 -33.454 33.462 1.00 62.96 582 GLU B C 1
ATOM 1275 O O . GLU B 1 67 ? -3.974 -34.210 33.454 1.00 61.95 582 GLU B O 1
ATOM 1281 N N . ASP B 1 68 ? -3.125 -32.151 33.665 1.00 58.64 583 ASP B N 1
ATOM 1282 C CA . ASP B 1 68 ? -4.444 -31.545 33.918 1.00 58.23 583 ASP B CA 1
ATOM 1283 C C . ASP B 1 68 ? -5.380 -31.628 32.702 1.00 56.58 583 ASP B C 1
ATOM 1284 O O . ASP B 1 68 ? -6.589 -31.782 32.857 1.00 54.45 583 ASP B O 1
ATOM 1289 N N . GLU B 1 69 ? -4.831 -31.543 31.498 1.00 53.99 584 GLU B N 1
ATOM 1290 C CA . GLU B 1 69 ? -5.642 -31.766 30.311 1.00 53.52 584 GLU B CA 1
ATOM 1291 C C . GLU B 1 69 ? -6.044 -33.240 30.160 1.00 50.49 584 GLU B C 1
ATOM 1292 O O . GLU B 1 69 ? -7.197 -33.537 29.857 1.00 50.85 584 GLU B O 1
ATOM 1298 N N . GLU B 1 70 ? -5.096 -34.156 30.344 1.00 50.04 585 GLU B N 1
ATOM 1299 C CA . GLU B 1 70 ? -5.413 -35.585 30.296 1.00 54.12 585 GLU B CA 1
ATOM 1300 C C . GLU B 1 70 ? -6.526 -35.895 31.307 1.00 51.73 585 GLU B C 1
ATOM 1301 O O . GLU B 1 70 ? -7.377 -36.756 31.062 1.00 51.55 585 GLU B O 1
ATOM 1307 N N . ASP B 1 71 ? -6.520 -35.158 32.423 1.00 51.37 586 ASP B N 1
ATOM 1308 C CA . ASP B 1 71 ? -7.553 -35.245 33.480 1.00 52.01 586 ASP B CA 1
ATOM 1309 C C . ASP B 1 71 ? -8.945 -34.919 32.979 1.00 49.73 586 ASP B C 1
ATOM 1310 O O . ASP B 1 71 ? -9.900 -35.677 33.199 1.00 48.83 586 ASP B O 1
ATOM 1315 N N . MET B 1 72 ? -9.058 -33.753 32.358 1.00 45.37 587 MET B N 1
ATOM 1316 C CA . MET B 1 72 ? -10.308 -33.339 31.762 1.00 45.28 587 MET B CA 1
ATOM 1317 C C . MET B 1 72 ? -10.755 -34.291 30.656 1.00 45.05 587 MET B C 1
ATOM 1318 O O . MET B 1 72 ? -11.904 -34.725 30.654 1.00 48.58 587 MET B O 1
ATOM 1323 N N . LEU B 1 73 ? -9.839 -34.632 29.747 1.00 43.20 588 LEU B N 1
ATOM 1324 C CA . LEU B 1 73 ? -10.124 -35.543 28.634 1.00 44.16 588 LEU B CA 1
ATOM 1325 C C . LEU B 1 73 ? -10.680 -36.873 29.128 1.00 44.98 588 LEU B C 1
ATOM 1326 O O . LEU B 1 73 ? -11.547 -37.474 28.503 1.00 50.24 588 LEU B O 1
ATOM 1331 N N . ASP B 1 74 ? -10.172 -37.311 30.266 1.00 45.37 589 ASP B N 1
ATOM 1332 C CA . ASP B 1 74 ? -10.585 -38.547 30.908 1.00 43.97 589 ASP B CA 1
ATOM 1333 C C . ASP B 1 74 ? -12.031 -38.521 31.386 1.00 41.83 589 ASP B C 1
ATOM 1334 O O . ASP B 1 74 ? -12.644 -39.560 31.567 1.00 41.06 589 ASP B O 1
ATOM 1339 N N . LEU B 1 75 ? -12.552 -37.337 31.669 1.00 41.16 590 LEU B N 1
ATOM 1340 C CA . LEU B 1 75 ? -13.967 -37.193 31.980 1.00 40.53 590 LEU B CA 1
ATOM 1341 C C . LEU B 1 75 ? -14.781 -36.656 30.791 1.00 41.13 590 LEU B C 1
ATOM 1342 O O . LEU B 1 75 ? -15.929 -36.282 30.980 1.00 40.69 590 LEU B O 1
ATOM 1347 N N . ALA B 1 76 ? -14.204 -36.618 29.580 1.00 40.32 591 ALA B N 1
ATOM 1348 C CA . ALA B 1 76 ? -14.916 -36.098 28.405 1.00 36.52 591 ALA B CA 1
ATOM 1349 C C . ALA B 1 76 ? -15.744 -37.183 27.748 1.00 37.81 591 ALA B C 1
ATOM 1350 O O . ALA B 1 76 ? -15.273 -38.294 27.493 1.00 41.42 591 ALA B O 1
ATOM 1352 N N . PHE B 1 77 ? -16.988 -36.844 27.457 1.00 37.86 592 PHE B N 1
ATOM 1353 C CA . PHE B 1 77 ? -17.787 -37.643 26.565 1.00 38.56 592 PHE B CA 1
ATOM 1354 C C . PHE B 1 77 ? -17.205 -37.526 25.149 1.00 39.18 592 PHE B C 1
ATOM 1355 O O . PHE B 1 77 ? -16.627 -36.505 24.778 1.00 40.58 592 PHE B O 1
ATOM 1363 N N . GLY B 1 78 ? -17.335 -38.594 24.378 1.00 41.30 593 GLY B N 1
ATOM 1364 C CA . GLY B 1 78 ? -16.836 -38.658 23.008 1.00 42.20 593 GLY B CA 1
ATOM 1365 C C . GLY B 1 78 ? -15.327 -38.655 22.859 1.00 42.58 593 GLY B C 1
ATOM 1366 O O . GLY B 1 78 ? -14.800 -38.301 21.797 1.00 45.68 593 GLY B O 1
ATOM 1367 N N . LEU B 1 79 ? -14.622 -39.056 23.910 1.00 43.51 594 LEU B N 1
ATOM 1368 C CA . LEU B 1 79 ? -13.165 -39.048 23.882 1.00 42.11 594 LEU B CA 1
ATOM 1369 C C . LEU B 1 79 ? -12.662 -40.018 22.818 1.00 44.70 594 LEU B C 1
ATOM 1370 O O . LEU B 1 79 ? -13.241 -41.079 22.618 1.00 46.21 594 LEU B O 1
ATOM 1375 N N . GLU B 1 80 ? -11.610 -39.634 22.108 1.00 45.51 595 GLU B N 1
ATOM 1376 C CA . GLU B 1 80 ? -10.997 -40.499 21.112 1.00 45.44 595 GLU B CA 1
ATOM 1377 C C . GLU B 1 80 ? -9.504 -40.429 21.299 1.00 47.09 595 GLU B C 1
ATOM 1378 O O . GLU B 1 80 ? -9.032 -39.663 22.135 1.00 50.05 595 GLU B O 1
ATOM 1384 N N . GLU B 1 81 ? -8.754 -41.213 20.529 1.00 47.99 596 GLU B N 1
ATOM 1385 C CA . GLU B 1 81 ? -7.294 -41.217 20.648 1.00 51.74 596 GLU B CA 1
ATOM 1386 C C . GLU B 1 81 ? -6.668 -39.838 20.431 1.00 50.34 596 GLU B C 1
ATOM 1387 O O . GLU B 1 81 ? -5.646 -39.497 21.034 1.00 53.64 596 GLU B O 1
ATOM 1393 N N . THR B 1 82 ? -7.290 -39.054 19.557 1.00 48.65 597 THR B N 1
ATOM 1394 C CA . THR B 1 82 ? -6.765 -37.755 19.151 1.00 45.33 597 THR B CA 1
ATOM 1395 C C . THR B 1 82 ? -7.604 -36.594 19.673 1.00 44.74 597 THR B C 1
ATOM 1396 O O . THR B 1 82 ? -7.597 -35.497 19.090 1.00 45.29 597 THR B O 1
ATOM 1400 N N . SER B 1 83 ? -8.319 -36.839 20.772 1.00 42.34 598 SER B N 1
ATOM 1401 C CA . SER B 1 83 ? -9.048 -35.792 21.459 1.00 40.42 598 SER B CA 1
ATOM 1402 C C . SER B 1 83 ? -8.071 -34.825 22.093 1.00 40.83 598 SER B C 1
ATOM 1403 O O . SER B 1 83 ? -6.996 -35.219 22.530 1.00 44.31 598 SER B O 1
ATOM 1406 N N . ARG B 1 84 ? -8.444 -33.550 22.110 1.00 42.19 599 ARG B N 1
ATOM 1407 C CA . ARG B 1 84 ? -7.684 -32.507 22.790 1.00 40.53 599 ARG B CA 1
ATOM 1408 C C . ARG B 1 84 ? -8.633 -31.428 23.281 1.00 41.04 599 ARG B C 1
ATOM 1409 O O . ARG B 1 84 ? -9.732 -31.270 22.750 1.00 40.99 599 ARG B O 1
ATOM 1417 N N . LEU B 1 85 ? -8.201 -30.701 24.308 1.00 40.47 600 LEU B N 1
ATOM 1418 C CA . LEU B 1 85 ? -8.894 -29.515 24.739 1.00 40.07 600 LEU B CA 1
ATOM 1419 C C . LEU B 1 85 ? -8.466 -28.411 23.784 1.00 40.15 600 LEU B C 1
ATOM 1420 O O . LEU B 1 85 ? -7.299 -28.047 23.721 1.00 41.68 600 LEU B O 1
ATOM 1425 N N . GLY B 1 86 ? -9.427 -27.889 23.044 1.00 40.56 601 GLY B N 1
ATOM 1426 C CA . GLY B 1 86 ? -9.179 -26.883 22.038 1.00 42.54 601 GLY B CA 1
ATOM 1427 C C . GLY B 1 86 ? -8.498 -25.636 22.546 1.00 42.87 601 GLY B C 1
ATOM 1428 O O . GLY B 1 86 ? -7.739 -24.990 21.821 1.00 48.88 601 GLY B O 1
ATOM 1429 N N . CYS B 1 87 ? -8.749 -25.278 23.794 1.00 41.50 602 CYS B N 1
ATOM 1430 C CA . CYS B 1 87 ? -8.139 -24.073 24.331 1.00 42.48 602 CYS B CA 1
ATOM 1431 C C . CYS B 1 87 ? -6.649 -24.284 24.600 1.00 39.82 602 CYS B C 1
ATOM 1432 O O . CYS B 1 87 ? -5.924 -23.319 24.797 1.00 40.85 602 CYS B O 1
ATOM 1435 N N . GLN B 1 88 ? -6.214 -25.544 24.630 1.00 40.77 603 GLN B N 1
ATOM 1436 C CA . GLN B 1 88 ? -4.818 -25.900 24.889 1.00 43.27 603 GLN B CA 1
ATOM 1437 C C . GLN B 1 88 ? -3.995 -26.216 23.637 1.00 44.76 603 GLN B C 1
ATOM 1438 O O . GLN B 1 88 ? -2.785 -26.372 23.731 1.00 47.49 603 GLN B O 1
ATOM 1444 N N . VAL B 1 89 ? -4.639 -26.341 22.480 1.00 46.40 604 VAL B N 1
ATOM 1445 C CA . VAL B 1 89 ? -3.896 -26.543 21.237 1.00 43.52 604 VAL B CA 1
ATOM 1446 C C . VAL B 1 89 ? -3.778 -25.201 20.541 1.00 42.70 604 VAL B C 1
ATOM 1447 O O . VAL B 1 89 ? -4.768 -24.624 20.099 1.00 44.25 604 VAL B O 1
ATOM 1451 N N . LEU B 1 90 ? -2.548 -24.694 20.519 1.00 44.64 605 LEU B N 1
ATOM 1452 C CA . LEU B 1 90 ? -2.217 -23.368 19.989 1.00 47.57 605 LEU B CA 1
ATOM 1453 C C . LEU B 1 90 ? -1.559 -23.460 18.609 1.00 47.80 605 LEU B C 1
ATOM 1454 O O . LEU B 1 90 ? -0.729 -24.334 18.359 1.00 47.08 605 LEU B O 1
ATOM 1459 N N . LEU B 1 91 ? -1.930 -22.552 17.716 1.00 51.19 606 LEU B N 1
ATOM 1460 C CA . LEU B 1 91 ? -1.436 -22.599 16.350 1.00 53.52 606 LEU B CA 1
ATOM 1461 C C . LEU B 1 91 ? 0.045 -22.226 16.253 1.00 55.59 606 LEU B C 1
ATOM 1462 O O . LEU B 1 91 ? 0.535 -21.285 16.910 1.00 52.43 606 LEU B O 1
ATOM 1467 N N . ARG B 1 92 ? 0.731 -23.038 15.447 1.00 59.03 607 ARG B N 1
ATOM 1468 C CA . ARG B 1 92 ? 2.112 -22.843 15.026 1.00 60.73 607 ARG B CA 1
ATOM 1469 C C . ARG B 1 92 ? 2.115 -23.054 13.509 1.00 61.60 607 ARG B C 1
ATOM 1470 O O . ARG B 1 92 ? 1.176 -23.652 12.951 1.00 63.41 607 ARG B O 1
ATOM 1478 N N . LYS B 1 93 ? 3.155 -22.570 12.834 1.00 61.82 608 LYS B N 1
ATOM 1479 C CA . LYS B 1 93 ? 3.196 -22.655 11.373 1.00 61.04 608 LYS B CA 1
ATOM 1480 C C . LYS B 1 93 ? 3.196 -24.103 10.851 1.00 59.08 608 LYS B C 1
ATOM 1481 O O . LYS B 1 93 ? 2.621 -24.374 9.795 1.00 59.22 608 LYS B O 1
ATOM 1487 N N . ASP B 1 94 ? 3.780 -25.033 11.604 1.00 65.03 609 ASP B N 1
ATOM 1488 C CA . ASP B 1 94 ? 3.819 -26.454 11.198 1.00 68.40 609 ASP B CA 1
ATOM 1489 C C . ASP B 1 94 ? 2.497 -27.230 11.393 1.00 70.62 609 ASP B C 1
ATOM 1490 O O . ASP B 1 94 ? 2.408 -28.413 11.043 1.00 73.55 609 ASP B O 1
ATOM 1495 N N . LEU B 1 95 ? 1.477 -26.576 11.947 1.00 71.64 610 LEU B N 1
ATOM 1496 C CA . LEU B 1 95 ? 0.163 -27.204 12.121 1.00 69.19 610 LEU B CA 1
ATOM 1497 C C . LEU B 1 95 ? -0.835 -26.781 11.039 1.00 68.84 610 LEU B C 1
ATOM 1498 O O . LEU B 1 95 ? -1.960 -27.270 11.021 1.00 67.72 610 LEU B O 1
ATOM 1503 N N . ASP B 1 96 ? -0.431 -25.872 10.150 1.00 66.95 611 ASP B N 1
ATOM 1504 C CA . ASP B 1 96 ? -1.233 -25.512 8.979 1.00 63.89 611 ASP B CA 1
ATOM 1505 C C . ASP B 1 96 ? -1.833 -26.775 8.342 1.00 59.22 611 ASP B C 1
ATOM 1506 O O . ASP B 1 96 ? -1.171 -27.806 8.243 1.00 54.91 611 ASP B O 1
ATOM 1511 N N . GLY B 1 97 ? -3.094 -26.690 7.927 1.00 57.78 612 GLY B N 1
ATOM 1512 C CA . GLY B 1 97 ? -3.816 -27.854 7.414 1.00 57.67 612 GLY B CA 1
ATOM 1513 C C . GLY B 1 97 ? -4.373 -28.755 8.509 1.00 57.50 612 GLY B C 1
ATOM 1514 O O . GLY B 1 97 ? -4.903 -29.827 8.223 1.00 56.47 612 GLY B O 1
ATOM 1515 N N . ILE B 1 98 ? -4.267 -28.328 9.770 1.00 58.31 613 ILE B N 1
ATOM 1516 C CA . ILE B 1 98 ? -4.847 -29.084 10.883 1.00 53.26 613 ILE B CA 1
ATOM 1517 C C . ILE B 1 98 ? -6.346 -29.173 10.721 1.00 53.26 613 ILE B C 1
ATOM 1518 O O . ILE B 1 98 ? -6.998 -28.209 10.305 1.00 54.84 613 ILE B O 1
ATOM 1523 N N . ARG B 1 99 ? -6.877 -30.337 11.059 1.00 50.31 614 ARG B N 1
ATOM 1524 C CA . ARG B 1 99 ? -8.270 -30.625 10.868 1.00 51.86 614 ARG B CA 1
ATOM 1525 C C . ARG B 1 99 ? -8.874 -31.026 12.228 1.00 49.24 614 ARG B C 1
ATOM 1526 O O . ARG B 1 99 ? -8.489 -32.049 12.807 1.00 47.42 614 ARG B O 1
ATOM 1534 N N . VAL B 1 100 ? -9.801 -30.201 12.737 1.00 43.39 615 VAL B N 1
ATOM 1535 C CA . VAL B 1 100 ? -10.425 -30.430 14.048 1.00 44.09 615 VAL B CA 1
ATOM 1536 C C . VAL B 1 100 ? -11.881 -30.769 13.846 1.00 40.98 615 VAL B C 1
ATOM 1537 O O . VAL B 1 100 ? -12.567 -30.120 13.080 1.00 41.35 615 VAL B O 1
ATOM 1541 N N . ARG B 1 101 ? -12.347 -31.797 14.530 1.00 42.34 616 ARG B N 1
ATOM 1542 C CA . ARG B 1 101 ? -13.754 -32.097 14.553 1.00 45.24 616 ARG B CA 1
ATOM 1543 C C . ARG B 1 101 ? -14.300 -31.854 15.962 1.00 42.80 616 ARG B C 1
ATOM 1544 O O . ARG B 1 101 ? -13.612 -32.075 16.954 1.00 43.58 616 ARG B O 1
ATOM 1552 N N . ILE B 1 102 ? -15.528 -31.365 16.034 1.00 42.44 617 ILE B N 1
ATOM 1553 C CA . ILE B 1 102 ? -16.150 -31.063 17.299 1.00 46.17 617 ILE B CA 1
ATOM 1554 C C . ILE B 1 102 ? -17.153 -32.146 17.583 1.00 47.39 617 ILE B C 1
ATOM 1555 O O . ILE B 1 102 ? -18.159 -32.246 16.894 1.00 51.12 617 ILE B O 1
ATOM 1560 N N . PRO B 1 103 ? -16.901 -32.960 18.609 1.00 48.83 618 PRO B N 1
ATOM 1561 C CA . PRO B 1 103 ? -17.776 -34.100 18.817 1.00 51.10 618 PRO B CA 1
ATOM 1562 C C . PRO B 1 103 ? -19.155 -33.641 19.252 1.00 55.98 618 PRO B C 1
ATOM 1563 O O . PRO B 1 103 ? -19.285 -32.857 20.213 1.00 58.57 618 PRO B O 1
#

Sequence (204 aa):
GTGIKVFFVTPEGREIMIEGNEGDSILDLAHANNIDLEGACEGSVACSTCHVIVDPEHYELLDPPEEDEEDMLDLAFGLEETSRLGCQVLLRKDLDGIRVRIPGIKVFFVTPEGREIMIEGNEGDSILDLAHANNIDLEGACEGSVACSTCHVIVDPEHYELLDPPEEDEEDMLDLAFGLEETSRLGCQVLLRKDLDGIRVRIP

CATH classification: 3.10.20.30

Nearest PDB structures (foldseek):
  2wlb-assembly2_B  TM=9.751E-01  e=6.393E-20  Schizosaccharomyces pombe
  2y5c-assembly1_A  TM=9.828E-01  e=4.780E-14  Homo sapiens
  8rmg-assembly1_I  TM=9.854E-01  e=1.524E-13  Homo sapiens
  8rmf-assembly1_I  TM=9.860E-01  e=2.720E-13  Homo sapiens
  1cje-assembly1_A  TM=9.356E-01  e=7.148E-13  Bos taurus

Foldseek 3Di:
DQWFWEWEQAPVRDIDIDTDGFFDFQVNVCVVPVRPQDDVVVLPLPACSQKKAKDPVLLVVFDDDDPSFVVRLVVHPPRDPRIGRRSPTGDDNVSGPIYIYDD/DFWEWEADPVGDTDIDDDDFFDFQVNVCVVVVHQQDPPVQLPLPECSQKKFKDPVCLVVFDDDDPSFVVRLVVDPPRDPRIGRRSPTGDDNVCRVIYIYDD

Solvent-accessible surface area: 10474 Å² total; per-residue (Å²): 102,105,22,2,92,0,42,0,20,10,69,119,50,161,110,60,114,18,102,3,81,106,47,39,6,0,13,72,10,0,96,80,59,132,7,119,5,98,13,48,30,153,32,78,20,34,8,0,2,4,5,0,8,1,18,88,111,32,60,139,72,16,105,111,28,134,116,47,5,91,8,4,10,70,3,3,98,31,85,79,168,17,6,8,0,0,15,64,1,90,2,85,110,86,0,66,39,0,102,0,95,10,77,64,4,72,0,26,0,28,0,92,111,53,83,67,2,96,17,106,3,92,107,46,40,7,0,11,72,10,0,93,70,25,58,1,61,2,87,10,53,27,152,35,77,24,66,25,34,57,5,10,0,7,1,22,90,109,32,60,140,67,16,107,108,27,134,148,69,5,88,94,31,12,113,142,14,195,46,80,80,166,19,3,9,0,0,15,65,2,93,2,87,153,79,0,52,14,0,77,0,83,24,95